Protein AF-A0A7S3BE40-F1 (afdb_monomer_lite)

Radius of gyration: 21.16 Å; chains: 1; bounding box: 60×60×46 Å

Foldseek 3Di:
DDDDDDDDVVVVVVCPVVVPPPDDDDPPDPDPALPDELPDPWDWAQDPVVRDIDTDDDDVVVNVVLCVCFVDPCVVVCPDPVNQVVVVVVVVVVVVQQPAQVQLVCQVVVCVSCVVPDDQQQFPDHSVPQRGNVSVLQTDGDPPSDDFDDDVPFFAFFFQARKDKFQAPVVCCVRQQPEDDDDPCLLQVHPVVCVVCRPGHMDMDGHDDSNTNPGTHGRDDADFPDKDWDARGDDDPPSNNSNGHDPCNRHDTWMWIWGADPPPGIDIDID

Secondary structure (DSSP, 8-state):
----PPPPHHHHTTGGGGTTS-SS--TT---SSS---TT-S-EEEEETTTTEEEEEP--HHHHHHHHHHHSSGGGGGGGSHHHHHHHHHHHHHHHHHHHSGGGGGGHHHHHHHTTTT--GGGBSS-GGG-SSHHHHHTPPBPTTSSPPP--TT----SSSSEEEEESSHHHHHHHH--STT--HHHHHT-HHHHHHHTTT--EEEEE--TTS------SS-SEEEEEEEE--B----SHHHHTSSS-HHHHB-EEEEEEEETTTEEEEEE-

pLDDT: mean 77.78, std 21.44, range [23.81, 98.25]

Sequence (271 aa):
SLEGGYLTEAQAARSWMFRLTDWDVDPGQWELGLNTGSKTKHIMVWDRREGRLREEVIQKSVLLSLRALYGSKLGSLVKGSAVNAMLVAMSREYGKKKSSPASAKEIPRFIKVFASALDVAEWERPPEAYTSFNDWFTRKLKPGARPIAEADGAVVSAADCRLIAFPSVSEATRLWVKGRDFSLAGMLDSEELAKEMGKGASVIIFRLAPQDYHRFHFPVSGKLVEAREVGKQLFTVNPIAINSSVNVLCENKRAVCVIETPDKGKVAVVC

InterPro domains:
  IPR003817 Phosphatidylserine decarboxylase-related [PF02666] (133-270)
  IPR003817 Phosphatidylserine decarboxylase-related [PTHR10067] (4-271)

Structure (mmCIF, N/CA/C/O backbone):
data_AF-A0A7S3BE40-F1
#
_entry.id   AF-A0A7S3BE40-F1
#
loop_
_atom_site.group_PDB
_atom_site.id
_atom_site.type_symbol
_atom_site.label_atom_id
_atom_site.label_alt_id
_atom_site.label_comp_id
_atom_site.label_asym_id
_atom_site.label_entity_id
_atom_site.label_seq_id
_atom_site.pdbx_PDB_ins_code
_atom_site.Cartn_x
_atom_site.Cartn_y
_atom_site.Cartn_z
_atom_site.occupancy
_atom_site.B_iso_or_equiv
_atom_site.auth_seq_id
_atom_site.auth_comp_id
_atom_site.auth_asym_id
_atom_site.auth_atom_id
_atom_site.pdbx_PDB_model_num
ATOM 1 N N . SER A 1 1 ? 7.875 -42.357 2.194 1.00 32.22 1 SER A N 1
ATOM 2 C CA . SER A 1 1 ? 9.323 -42.093 2.137 1.00 32.22 1 SER A CA 1
ATOM 3 C C . SER A 1 1 ? 9.535 -40.853 1.289 1.00 32.22 1 SER A C 1
ATOM 5 O O . SER A 1 1 ? 9.164 -40.845 0.125 1.00 32.22 1 SER A O 1
ATOM 7 N N . LEU A 1 2 ? 10.015 -39.771 1.899 1.00 23.81 2 LEU A N 1
ATOM 8 C CA . LEU A 1 2 ? 10.373 -38.529 1.213 1.00 23.81 2 LEU A CA 1
ATOM 9 C C . LEU A 1 2 ? 11.875 -38.349 1.414 1.00 23.81 2 LEU A C 1
ATOM 11 O O . LEU A 1 2 ? 12.313 -37.934 2.482 1.00 23.81 2 LEU A O 1
ATOM 15 N N . GLU A 1 3 ? 12.652 -38.734 0.408 1.00 26.31 3 GLU A N 1
ATOM 16 C CA . GLU A 1 3 ? 14.074 -38.419 0.323 1.00 26.31 3 GLU A CA 1
ATOM 17 C C . GLU A 1 3 ? 14.214 -37.050 -0.352 1.00 26.31 3 GLU A C 1
ATOM 19 O O . GLU A 1 3 ? 13.940 -36.891 -1.540 1.00 26.31 3 GLU A O 1
ATOM 24 N N . GLY A 1 4 ? 14.594 -36.040 0.430 1.00 28.69 4 GLY A N 1
ATOM 25 C CA . GLY A 1 4 ? 15.049 -34.741 -0.055 1.00 28.69 4 GLY A CA 1
ATOM 26 C C . GLY A 1 4 ? 16.554 -34.642 0.168 1.00 28.69 4 GLY A C 1
ATOM 27 O O . GLY A 1 4 ? 17.019 -34.818 1.290 1.00 28.69 4 GLY A O 1
ATOM 28 N N . GLY A 1 5 ? 17.313 -34.416 -0.904 1.00 27.86 5 GLY A N 1
ATOM 29 C CA . GLY A 1 5 ? 18.774 -34.434 -0.897 1.00 27.86 5 GLY A CA 1
ATOM 30 C C . GLY A 1 5 ? 19.403 -33.399 0.040 1.00 27.86 5 GLY A C 1
ATOM 31 O O . GLY A 1 5 ? 19.184 -32.197 -0.103 1.00 27.86 5 GLY A O 1
ATOM 32 N N . TYR A 1 6 ? 20.242 -33.881 0.957 1.00 32.19 6 TYR A N 1
ATOM 33 C CA . TYR A 1 6 ? 21.166 -33.071 1.746 1.00 32.19 6 TYR A CA 1
ATOM 34 C C . TYR A 1 6 ? 22.517 -32.955 1.021 1.00 32.19 6 TYR A C 1
ATOM 36 O O . TYR A 1 6 ? 22.986 -33.903 0.390 1.00 32.19 6 TYR A O 1
ATOM 44 N N . LEU A 1 7 ? 23.150 -31.783 1.116 1.00 35.19 7 LEU A N 1
ATOM 45 C CA . LEU A 1 7 ? 24.547 -31.572 0.719 1.00 35.19 7 LEU A CA 1
ATOM 46 C C . LEU A 1 7 ? 25.475 -32.433 1.597 1.00 35.19 7 LEU A C 1
ATOM 48 O O . LEU A 1 7 ? 25.209 -32.625 2.782 1.00 35.19 7 LEU A O 1
ATOM 52 N N . THR A 1 8 ? 26.573 -32.935 1.029 1.00 41.09 8 THR A N 1
ATOM 53 C CA . THR A 1 8 ? 27.533 -33.803 1.745 1.00 41.09 8 THR A CA 1
ATOM 54 C C . THR A 1 8 ? 28.503 -32.995 2.619 1.00 41.09 8 THR A C 1
ATOM 56 O O . THR A 1 8 ? 28.836 -31.854 2.291 1.00 41.09 8 THR A O 1
ATOM 59 N N . GLU A 1 9 ? 29.017 -33.584 3.710 1.00 37.22 9 GLU A N 1
ATOM 60 C CA . GLU A 1 9 ? 29.966 -32.943 4.651 1.00 37.22 9 GLU A CA 1
ATOM 61 C C . GLU A 1 9 ? 31.204 -32.337 3.964 1.00 37.22 9 GLU A C 1
ATOM 63 O O . GLU A 1 9 ? 31.715 -31.296 4.381 1.00 37.22 9 GLU A O 1
ATOM 68 N N . ALA A 1 10 ? 31.649 -32.919 2.848 1.00 36.06 10 ALA A N 1
ATOM 69 C CA . ALA A 1 10 ? 32.766 -32.396 2.064 1.00 36.06 10 ALA A CA 1
ATOM 70 C C . ALA A 1 10 ? 32.458 -31.035 1.398 1.00 36.06 10 ALA A C 1
ATOM 72 O O . ALA A 1 10 ? 33.363 -30.217 1.218 1.00 36.06 10 ALA A O 1
ATOM 73 N N . GLN A 1 11 ? 31.188 -30.750 1.074 1.00 40.00 11 GLN A N 1
ATOM 74 C CA . GLN A 1 11 ? 30.746 -29.444 0.561 1.00 40.00 11 GLN A CA 1
ATOM 75 C C . GLN A 1 11 ? 30.609 -28.401 1.685 1.00 40.00 11 GLN A C 1
ATOM 77 O O . GLN A 1 11 ? 30.800 -27.210 1.433 1.00 40.00 11 GLN A O 1
ATOM 82 N N . ALA A 1 12 ? 30.379 -28.839 2.929 1.00 40.44 12 ALA A N 1
ATOM 83 C CA . ALA A 1 12 ? 30.382 -27.988 4.122 1.00 40.44 12 ALA A CA 1
ATOM 84 C C . ALA A 1 12 ? 31.805 -27.639 4.612 1.00 40.44 12 ALA A C 1
ATOM 86 O O . ALA A 1 12 ? 32.025 -26.577 5.190 1.00 40.44 12 ALA A O 1
ATOM 87 N N . ALA A 1 13 ? 32.814 -28.471 4.332 1.00 35.12 13 ALA A N 1
ATOM 88 C CA . ALA A 1 13 ? 34.178 -28.278 4.838 1.00 35.12 13 ALA A CA 1
ATOM 89 C C . ALA A 1 13 ? 34.963 -27.105 4.200 1.00 35.12 13 ALA A C 1
ATOM 91 O O . ALA A 1 13 ? 35.976 -26.672 4.747 1.00 35.12 13 ALA A O 1
ATOM 92 N N . ARG A 1 14 ? 34.484 -26.500 3.100 1.00 32.72 14 ARG A N 1
ATOM 93 C CA . ARG A 1 14 ? 35.043 -25.226 2.582 1.00 32.72 14 ARG A CA 1
ATOM 94 C C . ARG A 1 14 ? 34.538 -23.984 3.342 1.00 32.72 14 ARG A C 1
ATOM 96 O O . ARG A 1 14 ? 34.915 -22.862 3.013 1.00 32.72 14 ARG A O 1
ATOM 103 N N . SER A 1 15 ? 33.749 -24.181 4.402 1.00 36.66 15 SER A N 1
ATOM 104 C CA . SER A 1 15 ? 33.122 -23.157 5.250 1.00 36.66 15 SER A CA 1
ATOM 105 C C . SER A 1 15 ? 34.012 -22.615 6.385 1.00 36.66 15 SER A C 1
ATOM 107 O O . SER A 1 15 ? 33.499 -22.139 7.398 1.00 36.66 15 SER A O 1
ATOM 109 N N . TRP A 1 16 ? 35.344 -22.653 6.272 1.00 33.59 16 TRP A N 1
ATOM 110 C CA . TRP A 1 16 ? 36.207 -22.066 7.314 1.00 33.59 16 TRP A CA 1
ATOM 111 C C . TRP A 1 16 ? 36.235 -20.525 7.267 1.00 33.59 16 TRP A C 1
ATOM 113 O O . TRP A 1 16 ? 36.450 -19.889 8.292 1.00 33.59 16 TRP A O 1
ATOM 123 N N . MET A 1 17 ? 35.895 -19.919 6.120 1.00 28.25 17 MET A N 1
ATOM 124 C CA . MET A 1 17 ? 35.780 -18.459 5.954 1.00 28.25 17 MET A CA 1
ATOM 125 C C . MET A 1 17 ? 34.436 -17.877 6.451 1.00 28.25 17 MET A C 1
ATOM 127 O O . MET A 1 17 ? 34.270 -16.662 6.488 1.00 28.25 17 MET A O 1
ATOM 131 N N . PHE A 1 18 ? 33.486 -18.723 6.877 1.00 32.00 18 PHE A N 1
ATOM 132 C CA . PHE A 1 18 ? 32.174 -18.310 7.410 1.00 32.00 18 PHE A CA 1
ATOM 133 C C . PHE A 1 18 ? 32.023 -18.497 8.933 1.00 32.00 18 PHE A C 1
ATOM 135 O O . PHE A 1 18 ? 30.986 -18.156 9.492 1.00 32.00 18 PHE A O 1
ATOM 142 N N . ARG A 1 19 ? 33.062 -18.958 9.645 1.00 28.95 19 ARG A N 1
ATOM 143 C CA . ARG A 1 19 ? 32.997 -19.290 11.086 1.00 28.95 19 ARG A CA 1
ATOM 144 C C . ARG A 1 19 ? 33.001 -18.101 12.065 1.00 28.95 19 ARG A C 1
ATOM 146 O O . ARG A 1 19 ? 33.195 -18.307 13.256 1.00 28.95 19 ARG A O 1
ATOM 153 N N . LEU A 1 20 ? 32.766 -16.870 11.609 1.00 27.33 20 LEU A N 1
ATOM 154 C CA . LEU A 1 20 ? 32.716 -15.685 12.484 1.00 27.33 20 LEU A CA 1
ATOM 155 C C . LEU A 1 20 ? 31.312 -15.079 12.657 1.00 27.33 20 LEU A C 1
ATOM 157 O O . LEU A 1 20 ? 31.182 -14.081 13.360 1.00 27.33 20 LEU A O 1
ATOM 161 N N . THR A 1 21 ? 30.260 -15.647 12.051 1.00 32.66 21 THR A N 1
ATOM 162 C CA . THR A 1 21 ? 28.911 -15.038 12.075 1.00 32.66 21 THR A CA 1
ATOM 163 C C . THR A 1 21 ? 27.815 -15.845 12.769 1.00 32.66 21 THR A C 1
ATOM 165 O O . THR A 1 21 ? 26.701 -15.338 12.868 1.00 32.66 21 THR A O 1
ATOM 168 N N . ASP A 1 22 ? 28.114 -17.040 13.278 1.00 27.31 22 ASP A N 1
ATOM 169 C CA . ASP A 1 22 ? 27.113 -17.953 13.851 1.00 27.31 22 ASP A CA 1
ATOM 170 C C . ASP A 1 22 ? 27.185 -18.012 15.383 1.00 27.31 22 ASP A C 1
ATOM 172 O O . ASP A 1 22 ? 27.344 -19.076 15.974 1.00 27.31 22 ASP A O 1
ATOM 176 N N . TRP A 1 23 ? 27.054 -16.857 16.036 1.00 24.50 23 TRP A N 1
ATOM 177 C CA . TRP A 1 23 ? 26.618 -16.829 17.432 1.00 24.50 23 TRP A CA 1
ATOM 178 C C . TRP A 1 23 ? 25.146 -16.404 17.472 1.00 24.50 23 TRP A C 1
ATOM 180 O O . TRP A 1 23 ? 24.800 -15.301 17.043 1.00 24.50 23 TRP A O 1
ATOM 190 N N . ASP A 1 24 ? 24.328 -17.328 17.978 1.00 29.47 24 ASP A N 1
ATOM 191 C CA . ASP A 1 24 ? 22.891 -17.267 18.283 1.00 29.47 24 ASP A CA 1
ATOM 192 C C . ASP A 1 24 ? 21.886 -17.512 17.149 1.00 29.47 24 ASP A C 1
ATOM 194 O O . ASP A 1 24 ? 21.112 -16.628 16.776 1.00 29.47 24 ASP A O 1
ATOM 198 N N . VAL A 1 25 ? 21.792 -18.768 16.693 1.00 33.75 25 VAL A N 1
ATOM 199 C CA . VAL A 1 25 ? 20.521 -19.300 16.171 1.00 33.75 25 VAL A CA 1
ATOM 200 C C . VAL A 1 25 ? 20.275 -20.704 16.735 1.00 33.75 25 VAL A C 1
ATOM 202 O O . VAL A 1 25 ? 20.973 -21.653 16.387 1.00 33.75 25 VAL A O 1
ATOM 205 N N . ASP A 1 26 ? 19.278 -20.819 17.610 1.00 29.77 26 ASP A N 1
ATOM 206 C CA . ASP A 1 26 ? 18.681 -22.085 18.049 1.00 29.77 26 ASP A CA 1
ATOM 207 C C . ASP A 1 26 ? 17.860 -22.695 16.879 1.00 29.77 26 ASP A C 1
ATOM 209 O O . ASP A 1 26 ? 17.055 -21.968 16.284 1.00 29.77 26 ASP A O 1
ATOM 213 N N . PRO A 1 27 ? 18.024 -23.977 16.483 1.00 33.78 27 PRO A N 1
ATOM 214 C CA . PRO A 1 27 ? 17.440 -24.529 15.249 1.00 33.78 27 PRO A CA 1
ATOM 215 C C . PRO A 1 27 ? 15.927 -24.834 15.285 1.00 33.78 27 PRO A C 1
ATOM 217 O O . PRO A 1 27 ? 15.436 -25.541 14.403 1.00 33.78 27 PRO A O 1
ATOM 220 N N . GLY A 1 28 ? 15.180 -24.370 16.293 1.00 29.28 28 GLY A N 1
ATOM 221 C CA . GLY A 1 28 ? 13.865 -24.934 16.629 1.00 29.28 28 GLY A CA 1
ATOM 222 C C . GLY A 1 28 ? 12.619 -24.059 16.460 1.00 29.28 28 GLY A C 1
ATOM 223 O O . GLY A 1 28 ? 11.521 -24.602 16.547 1.00 29.28 28 GLY A O 1
ATOM 224 N N . GLN A 1 29 ? 12.716 -22.745 16.227 1.00 28.83 29 GLN A N 1
ATOM 225 C CA . GLN A 1 29 ? 11.528 -21.870 16.239 1.00 28.83 29 GLN A CA 1
ATOM 226 C C . GLN A 1 29 ? 11.430 -20.973 15.003 1.00 28.83 29 GLN A C 1
ATOM 228 O O . GLN A 1 29 ? 11.904 -19.840 14.971 1.00 28.83 29 GLN A O 1
ATOM 233 N N . TRP A 1 30 ? 10.762 -21.479 13.966 1.00 36.44 30 TRP A N 1
ATOM 234 C CA . TRP A 1 30 ? 10.275 -20.650 12.864 1.00 36.44 30 TRP A CA 1
ATOM 235 C C . TRP A 1 30 ? 8.996 -19.938 13.313 1.00 36.44 30 TRP A C 1
ATOM 237 O O . TRP A 1 30 ? 7.892 -20.438 13.108 1.00 36.44 30 TRP A O 1
ATOM 247 N N . GLU A 1 31 ? 9.130 -18.785 13.967 1.00 31.02 31 GLU A N 1
ATOM 248 C CA . GLU A 1 31 ? 7.967 -17.971 14.321 1.00 31.02 31 GLU A CA 1
ATOM 249 C C . GLU A 1 31 ? 7.352 -17.316 13.071 1.00 31.02 31 GLU A C 1
ATOM 251 O O . GLU A 1 31 ? 8.032 -16.675 12.266 1.00 31.02 31 GLU A O 1
ATOM 256 N N . LEU A 1 32 ? 6.035 -17.467 12.911 1.00 33.84 32 LEU A N 1
ATOM 257 C CA . LEU A 1 32 ? 5.245 -16.754 11.911 1.00 33.84 32 LEU A CA 1
ATOM 258 C C . LEU A 1 32 ? 5.094 -15.286 12.345 1.00 33.84 32 LEU A C 1
ATOM 260 O O . LEU A 1 32 ? 4.488 -15.002 13.375 1.00 33.84 32 LEU A O 1
ATOM 264 N N . GLY A 1 33 ? 5.597 -14.348 11.540 1.00 39.22 33 GLY A N 1
ATOM 265 C CA . GLY A 1 33 ? 5.416 -12.907 11.756 1.00 39.22 33 GLY A CA 1
ATOM 266 C C . GLY A 1 33 ? 6.720 -12.117 11.876 1.00 39.22 33 GLY A C 1
ATOM 267 O O . GLY A 1 33 ? 7.814 -12.668 11.844 1.00 39.22 33 GLY A O 1
ATOM 268 N N . LEU A 1 34 ? 6.597 -10.790 11.997 1.00 39.94 34 LEU A N 1
ATOM 269 C CA . LEU A 1 34 ? 7.695 -9.811 12.044 1.00 39.94 34 LEU A CA 1
ATOM 270 C C . LEU A 1 34 ? 8.592 -9.887 13.302 1.00 39.94 34 LEU A C 1
ATOM 272 O O . LEU A 1 34 ? 9.282 -8.915 13.620 1.00 39.94 34 LEU A O 1
ATOM 276 N N . ASN A 1 35 ? 8.677 -11.031 13.990 1.00 39.75 35 ASN A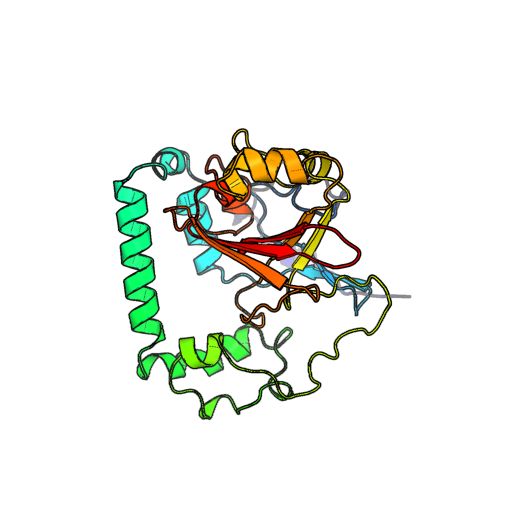 N 1
ATOM 277 C CA . ASN A 1 35 ? 9.652 -11.276 15.066 1.00 39.75 35 ASN A CA 1
ATOM 278 C C . ASN A 1 35 ? 11.084 -11.479 14.538 1.00 39.75 35 ASN A C 1
ATOM 280 O O . ASN A 1 35 ? 11.906 -12.218 15.065 1.00 39.75 35 ASN A O 1
ATOM 284 N N . THR A 1 36 ? 11.409 -10.733 13.496 1.00 39.19 36 THR A N 1
ATOM 285 C CA . THR A 1 36 ? 12.649 -10.761 12.753 1.00 39.19 36 THR A CA 1
ATOM 286 C C . THR A 1 36 ? 13.113 -9.316 12.663 1.00 39.19 36 THR A C 1
ATOM 288 O O . THR A 1 36 ? 12.739 -8.579 11.748 1.00 39.19 36 THR A O 1
ATOM 291 N N . GLY A 1 37 ? 13.837 -8.868 13.692 1.00 37.72 37 GLY A N 1
ATOM 292 C CA . GLY A 1 37 ? 14.390 -7.515 13.761 1.00 37.72 37 GLY A CA 1
ATOM 293 C C . GLY A 1 37 ? 15.331 -7.195 12.590 1.00 37.72 37 GLY A C 1
ATOM 294 O O . GLY A 1 37 ? 15.498 -7.970 11.651 1.00 37.72 37 GLY A O 1
ATOM 295 N N . SER A 1 38 ? 16.030 -6.062 12.670 1.00 39.66 38 SER A N 1
ATOM 296 C CA . SER A 1 38 ? 16.990 -5.563 11.662 1.00 39.66 38 SER A CA 1
ATOM 297 C C . SER A 1 38 ? 18.113 -6.540 11.239 1.00 39.66 38 SER A C 1
ATOM 299 O O . SER A 1 38 ? 18.871 -6.245 10.312 1.00 39.66 38 SER A O 1
ATOM 301 N N . LYS A 1 39 ? 18.220 -7.708 11.888 1.00 43.03 39 LYS A N 1
ATOM 302 C CA . LYS A 1 39 ? 19.206 -8.768 11.639 1.00 43.03 39 LYS A CA 1
ATOM 303 C C . LYS A 1 39 ? 18.770 -9.820 10.609 1.00 43.03 39 LYS A C 1
ATOM 305 O O . LYS A 1 39 ? 19.632 -10.502 10.053 1.00 43.03 39 LYS A O 1
ATOM 310 N N . THR A 1 40 ? 17.480 -9.973 10.320 1.00 50.94 40 THR A N 1
ATOM 311 C CA . THR A 1 40 ? 17.016 -11.116 9.516 1.00 50.94 40 THR A CA 1
ATOM 312 C C . THR A 1 40 ? 17.341 -10.930 8.029 1.00 50.94 40 THR A C 1
ATOM 314 O O . THR A 1 40 ? 17.252 -9.834 7.472 1.00 50.94 40 THR A O 1
ATOM 317 N N . LYS A 1 41 ? 17.839 -11.997 7.388 1.00 55.66 41 LYS A N 1
ATOM 318 C CA . LYS A 1 41 ? 18.258 -12.008 5.970 1.00 55.66 41 LYS A CA 1
ATOM 319 C C . LYS A 1 41 ? 17.091 -12.240 5.000 1.00 55.66 41 LYS A C 1
ATOM 321 O O . LYS A 1 41 ? 17.225 -11.892 3.832 1.00 55.66 41 LYS A O 1
ATOM 326 N N . HIS A 1 42 ? 15.978 -12.768 5.502 1.00 66.00 42 HIS A N 1
ATOM 327 C CA . HIS A 1 42 ? 14.866 -13.316 4.731 1.00 66.00 42 HIS A CA 1
ATOM 328 C C . HIS A 1 42 ? 13.534 -12.799 5.295 1.00 66.00 42 HIS A C 1
ATOM 330 O O . HIS A 1 42 ? 13.393 -12.681 6.513 1.00 66.00 42 HIS A O 1
ATOM 336 N N . ILE A 1 43 ? 12.566 -12.487 4.430 1.00 76.19 43 ILE A N 1
ATOM 337 C CA . ILE A 1 43 ? 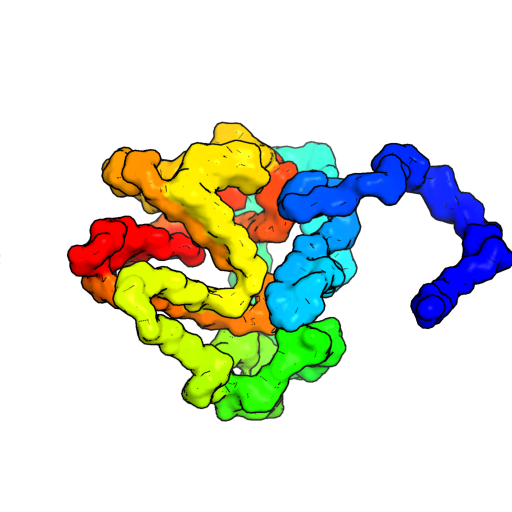11.177 -12.222 4.834 1.00 76.19 43 ILE A CA 1
ATOM 338 C C . ILE A 1 43 ? 10.375 -13.477 4.503 1.00 76.19 43 ILE A C 1
ATOM 340 O O . ILE A 1 43 ? 10.274 -13.845 3.335 1.00 76.19 43 ILE A O 1
ATOM 344 N N . MET A 1 44 ? 9.803 -14.124 5.516 1.00 79.88 44 MET A N 1
ATOM 345 C CA . MET A 1 44 ? 8.965 -15.308 5.326 1.00 79.88 44 MET A CA 1
ATOM 346 C C . MET A 1 44 ? 7.498 -14.902 5.184 1.00 79.88 44 MET A C 1
ATOM 348 O O . MET A 1 44 ? 6.987 -14.085 5.949 1.00 79.88 44 MET A O 1
ATOM 352 N N . VAL A 1 45 ? 6.821 -15.476 4.194 1.00 82.19 45 VAL A N 1
ATOM 353 C CA . VAL A 1 45 ? 5.416 -15.220 3.870 1.00 82.19 45 VAL A CA 1
ATOM 354 C C . VAL A 1 45 ? 4.688 -16.554 3.789 1.00 82.19 45 VAL A C 1
ATOM 356 O O . VAL A 1 45 ? 5.150 -17.481 3.128 1.00 82.19 45 VAL A O 1
ATOM 359 N N . TRP A 1 46 ? 3.536 -16.656 4.445 1.00 84.56 46 TRP A N 1
ATOM 360 C CA . TRP A 1 46 ? 2.654 -17.807 4.292 1.00 84.56 46 TRP A CA 1
ATOM 361 C C . TRP A 1 46 ? 1.870 -17.706 2.980 1.00 84.56 46 TRP A C 1
ATOM 363 O O . TRP A 1 46 ? 1.048 -16.802 2.806 1.00 84.56 46 TRP A O 1
ATOM 373 N N . ASP A 1 47 ? 2.120 -18.630 2.053 1.00 85.06 47 ASP A N 1
ATOM 374 C CA . ASP A 1 47 ? 1.344 -18.748 0.824 1.00 85.06 47 ASP A CA 1
ATOM 375 C C . ASP A 1 47 ? 0.052 -19.517 1.117 1.00 85.06 47 ASP A C 1
ATOM 377 O O . ASP A 1 47 ? 0.065 -20.727 1.346 1.00 85.06 47 ASP A O 1
ATOM 381 N N . ARG A 1 48 ? -1.081 -18.805 1.119 1.00 85.00 48 ARG A N 1
ATOM 382 C CA . ARG A 1 48 ? -2.398 -19.399 1.396 1.00 85.00 48 ARG A CA 1
ATOM 383 C C . ARG A 1 48 ? -2.878 -20.357 0.305 1.00 85.00 48 ARG A C 1
ATOM 385 O O . ARG A 1 48 ? -3.692 -21.217 0.612 1.00 85.00 48 ARG A O 1
ATOM 392 N N . ARG A 1 49 ? -2.429 -20.193 -0.946 1.00 83.19 49 ARG A N 1
ATOM 393 C CA . ARG A 1 49 ? -2.845 -21.060 -2.061 1.00 83.19 49 ARG A CA 1
ATOM 394 C C . ARG A 1 49 ? -2.121 -22.398 -1.995 1.00 83.19 49 ARG A C 1
ATOM 396 O O . ARG A 1 49 ? -2.722 -23.430 -2.260 1.00 83.19 49 ARG A O 1
ATOM 403 N N . GLU A 1 50 ? -0.846 -22.369 -1.620 1.00 83.75 50 GLU A N 1
ATOM 404 C CA . GLU A 1 50 ? -0.010 -23.572 -1.536 1.00 83.75 50 GLU A CA 1
ATOM 405 C C . GLU A 1 50 ? 0.054 -24.189 -0.137 1.00 83.75 50 GLU A C 1
ATOM 407 O O . GLU A 1 50 ? 0.556 -25.300 0.013 1.00 83.75 50 GLU A O 1
ATOM 412 N N . GLY A 1 51 ? -0.413 -23.475 0.890 1.00 85.44 51 GLY A N 1
ATOM 413 C CA . GLY A 1 51 ? -0.398 -23.943 2.275 1.00 85.44 51 GLY A CA 1
ATOM 414 C C . GLY A 1 51 ? 1.012 -24.119 2.844 1.00 85.44 51 GLY A C 1
ATOM 415 O O . GLY A 1 51 ? 1.246 -25.047 3.616 1.00 85.44 51 GLY A O 1
ATOM 416 N N . ARG A 1 52 ? 1.972 -23.270 2.448 1.00 85.69 52 ARG A N 1
ATOM 417 C CA . ARG A 1 52 ? 3.370 -23.368 2.903 1.00 85.69 52 ARG A CA 1
ATOM 418 C C . ARG A 1 52 ? 4.057 -22.016 3.040 1.00 85.69 52 ARG A C 1
ATOM 420 O O . ARG A 1 52 ? 3.669 -21.029 2.418 1.00 85.69 52 ARG A O 1
ATOM 427 N N . LEU A 1 53 ? 5.143 -21.990 3.810 1.00 83.19 53 LEU A N 1
ATOM 428 C CA . LEU A 1 53 ? 6.024 -20.829 3.898 1.00 83.19 53 LEU A CA 1
ATOM 429 C C . LEU A 1 53 ? 6.843 -20.662 2.609 1.00 83.19 53 LEU A C 1
ATOM 431 O O . LEU A 1 53 ? 7.413 -21.617 2.074 1.00 83.19 53 LEU A O 1
ATOM 435 N N . ARG A 1 54 ? 6.926 -19.420 2.137 1.00 80.31 54 ARG A N 1
ATOM 436 C CA . ARG A 1 54 ? 7.787 -18.982 1.039 1.00 80.31 54 ARG A CA 1
ATOM 437 C C . ARG A 1 54 ? 8.632 -17.802 1.490 1.00 80.31 54 ARG A C 1
ATOM 439 O O . ARG A 1 54 ? 8.159 -16.914 2.196 1.00 80.31 54 ARG A O 1
ATOM 446 N N . GLU A 1 55 ? 9.876 -17.776 1.045 1.00 82.31 55 GLU A N 1
ATOM 447 C CA . GLU A 1 55 ? 10.709 -16.591 1.179 1.00 82.31 55 GLU A CA 1
ATOM 448 C C . GLU A 1 55 ? 10.296 -15.546 0.133 1.00 82.31 55 GLU A C 1
ATOM 450 O O . GLU A 1 55 ? 10.141 -15.848 -1.053 1.00 82.31 55 GLU A O 1
ATOM 455 N N . GLU A 1 56 ? 10.121 -14.301 0.564 1.00 80.31 56 GLU A N 1
ATOM 456 C CA . GLU A 1 56 ? 9.946 -13.174 -0.340 1.00 80.31 56 GLU A CA 1
ATOM 457 C C . GLU A 1 56 ? 11.283 -12.774 -0.964 1.00 80.31 56 GLU A C 1
ATOM 459 O O . GLU A 1 56 ? 12.251 -12.454 -0.274 1.00 80.31 56 GLU A O 1
ATOM 464 N N . VAL A 1 57 ? 11.312 -12.733 -2.295 1.00 79.31 57 VAL A N 1
ATOM 465 C CA . VAL A 1 57 ? 12.492 -12.315 -3.049 1.00 79.31 57 VAL A CA 1
ATOM 466 C C . VAL A 1 57 ? 12.751 -10.828 -2.817 1.00 79.31 57 VAL A C 1
ATOM 468 O O . VAL A 1 57 ? 11.960 -9.972 -3.208 1.00 79.31 57 VAL A O 1
ATOM 471 N N . ILE A 1 58 ? 13.910 -10.514 -2.242 1.00 73.31 58 ILE A N 1
ATOM 472 C CA . ILE A 1 58 ? 14.412 -9.145 -2.107 1.00 73.31 58 ILE A CA 1
ATOM 473 C C . ILE A 1 58 ? 15.701 -9.033 -2.912 1.00 73.31 58 ILE A C 1
ATOM 475 O O . ILE A 1 58 ? 16.613 -9.853 -2.789 1.00 73.31 58 ILE A O 1
ATOM 479 N N . GLN A 1 59 ? 15.820 -7.988 -3.729 1.00 69.44 59 GLN A N 1
ATOM 480 C CA . GLN A 1 59 ? 17.078 -7.718 -4.419 1.00 69.44 59 GLN A CA 1
ATOM 481 C C . GLN A 1 59 ? 18.184 -7.425 -3.394 1.00 69.44 59 GLN A C 1
ATOM 483 O O . GLN A 1 59 ? 18.047 -6.538 -2.553 1.00 69.44 59 GLN A O 1
ATOM 488 N N . LYS A 1 60 ? 19.312 -8.142 -3.484 1.00 68.56 60 LYS A N 1
ATOM 489 C CA . LYS A 1 60 ? 20.431 -8.019 -2.528 1.00 68.56 60 LYS A CA 1
ATOM 490 C C . LYS A 1 60 ? 20.952 -6.586 -2.390 1.00 68.56 60 LYS A C 1
ATOM 492 O O . LYS A 1 60 ? 21.297 -6.170 -1.290 1.00 68.56 60 LYS A O 1
ATOM 497 N N . SER A 1 61 ? 20.985 -5.830 -3.488 1.00 63.34 61 SER A N 1
ATOM 498 C CA . SER A 1 61 ? 21.369 -4.413 -3.490 1.00 63.34 61 SER A CA 1
ATOM 499 C C . SER A 1 61 ? 20.454 -3.577 -2.596 1.00 63.34 61 SER A C 1
ATOM 501 O O . SER A 1 61 ? 20.944 -2.831 -1.756 1.00 63.34 61 SER A O 1
ATOM 503 N N . VAL A 1 62 ? 19.138 -3.764 -2.718 1.00 71.00 62 VAL A N 1
ATOM 504 C CA . VAL A 1 62 ? 18.137 -3.096 -1.877 1.00 71.00 62 VAL A CA 1
ATOM 505 C C . VAL A 1 62 ? 18.343 -3.478 -0.414 1.00 71.00 62 VAL A C 1
ATOM 507 O O . VAL A 1 62 ? 18.413 -2.599 0.439 1.00 71.00 62 VAL A O 1
ATOM 510 N N . LEU A 1 63 ? 18.526 -4.768 -0.119 1.00 71.38 63 LEU A N 1
ATOM 511 C CA . LEU A 1 63 ? 18.761 -5.241 1.248 1.00 71.38 63 LEU A CA 1
ATOM 512 C C . LEU A 1 63 ? 20.007 -4.600 1.888 1.00 71.38 63 LEU A C 1
ATOM 514 O O . LEU A 1 63 ? 19.959 -4.168 3.040 1.00 71.38 63 LEU A O 1
ATOM 518 N N . LEU A 1 64 ? 21.117 -4.520 1.149 1.00 67.12 64 LEU A N 1
ATOM 519 C CA . LEU A 1 64 ? 22.356 -3.903 1.630 1.00 67.12 64 LEU A CA 1
ATOM 520 C C . LEU A 1 64 ? 22.184 -2.399 1.882 1.00 67.12 64 LEU A C 1
ATOM 522 O O . LEU A 1 64 ? 22.589 -1.915 2.938 1.00 67.12 64 LEU A O 1
ATOM 526 N N . SER A 1 65 ? 21.534 -1.676 0.964 1.00 68.50 65 SER A N 1
ATOM 527 C CA . SER A 1 65 ? 21.237 -0.248 1.141 1.00 68.50 65 SER A CA 1
ATOM 528 C C . SER A 1 65 ? 20.359 0.008 2.368 1.00 68.50 65 SER A C 1
ATOM 530 O O . SER A 1 65 ? 20.640 0.916 3.148 1.00 68.50 65 SER A O 1
ATOM 532 N N . LEU A 1 66 ? 19.336 -0.824 2.585 1.00 71.12 66 LEU A N 1
ATOM 533 C CA . LEU A 1 66 ? 18.461 -0.727 3.754 1.00 71.12 66 LEU A CA 1
ATOM 534 C C . LEU A 1 66 ? 19.225 -0.931 5.064 1.00 71.12 66 LEU A C 1
ATOM 536 O O . LEU A 1 66 ? 19.021 -0.185 6.017 1.00 71.12 66 LEU A O 1
ATOM 540 N N . ARG A 1 67 ? 20.143 -1.900 5.112 1.00 69.38 67 ARG A N 1
ATOM 541 C CA . ARG A 1 67 ? 20.979 -2.136 6.298 1.00 69.38 67 ARG A CA 1
ATOM 542 C C . ARG A 1 67 ? 21.943 -0.990 6.575 1.00 69.38 67 ARG A C 1
ATOM 544 O O . ARG A 1 67 ? 22.132 -0.643 7.736 1.00 69.38 67 ARG A O 1
ATOM 551 N N . ALA A 1 68 ? 22.525 -0.392 5.539 1.00 66.88 68 ALA A N 1
ATOM 552 C CA . ALA A 1 68 ? 23.401 0.764 5.708 1.00 66.88 68 ALA A CA 1
ATOM 553 C C . ALA A 1 68 ? 22.644 1.957 6.320 1.00 66.88 68 ALA A C 1
ATOM 555 O O . ALA A 1 68 ? 23.124 2.560 7.282 1.00 66.88 68 ALA A O 1
ATOM 556 N N . LEU A 1 69 ? 21.443 2.238 5.800 1.00 68.62 69 LEU A N 1
ATOM 557 C CA . LEU A 1 69 ? 20.610 3.363 6.229 1.00 68.62 69 LEU A CA 1
ATOM 558 C C . LEU A 1 69 ? 19.981 3.149 7.613 1.00 68.62 69 LEU A C 1
ATOM 560 O O . LEU A 1 69 ? 20.065 4.031 8.458 1.00 68.62 69 LEU A O 1
ATOM 564 N N . TYR A 1 70 ? 19.379 1.983 7.862 1.00 68.50 70 TYR A N 1
ATOM 565 C CA . TYR A 1 70 ? 18.538 1.749 9.047 1.00 68.50 70 TYR A CA 1
ATOM 566 C C . TYR A 1 70 ? 19.158 0.806 10.090 1.00 68.50 70 TYR A C 1
ATOM 568 O O . TYR A 1 70 ? 18.652 0.710 11.205 1.00 68.50 70 TYR A O 1
ATOM 576 N N . GLY A 1 71 ? 20.234 0.089 9.750 1.00 60.16 71 GLY A N 1
ATOM 577 C CA . GLY A 1 71 ? 20.860 -0.922 10.614 1.00 60.16 71 GLY A CA 1
ATOM 578 C C . GLY A 1 71 ? 22.164 -0.493 11.294 1.00 60.16 71 GLY A C 1
ATOM 579 O O . GLY A 1 71 ? 22.655 -1.216 12.159 1.00 60.16 71 GLY A O 1
ATOM 580 N N . SER A 1 72 ? 22.748 0.652 10.927 1.00 60.31 72 SER A N 1
ATOM 581 C CA . SER A 1 72 ? 23.999 1.149 11.517 1.00 60.31 72 SER A CA 1
ATOM 582 C C . SER A 1 72 ? 23.741 2.115 12.685 1.00 60.31 72 SER A C 1
ATOM 584 O O . SER A 1 72 ? 22.703 2.770 12.740 1.00 60.31 72 SER A O 1
ATOM 586 N N . LYS A 1 73 ? 24.700 2.266 13.616 1.00 53.81 73 LYS A N 1
ATOM 587 C CA . LYS A 1 73 ? 24.620 3.271 14.704 1.00 53.81 73 LYS A CA 1
ATOM 588 C C . LYS A 1 73 ? 24.552 4.722 14.184 1.00 53.81 73 LYS A C 1
ATOM 590 O O . LYS A 1 73 ? 24.062 5.586 14.905 1.00 53.81 73 LYS A O 1
ATOM 595 N N . LEU A 1 74 ? 24.979 4.971 12.937 1.00 51.62 74 LEU A N 1
ATOM 596 C CA . LEU A 1 74 ? 24.784 6.242 12.222 1.00 51.62 74 LEU A CA 1
ATOM 597 C C . LEU A 1 74 ? 23.353 6.428 11.687 1.00 51.62 74 LEU A C 1
ATOM 599 O O . LEU A 1 74 ? 22.969 7.552 11.381 1.00 51.62 74 LEU A O 1
ATOM 603 N N . GLY A 1 75 ? 22.545 5.367 11.611 1.00 52.28 75 GLY A N 1
ATOM 604 C CA . GLY A 1 75 ? 21.136 5.430 11.213 1.00 52.28 75 GLY A CA 1
ATOM 605 C C . GLY A 1 75 ? 20.270 6.283 12.150 1.00 52.28 75 GLY A C 1
ATOM 606 O O . GLY A 1 75 ? 19.205 6.748 11.763 1.00 52.28 75 GLY A O 1
ATOM 607 N N . SER A 1 76 ? 20.745 6.581 13.365 1.00 51.25 76 SER A N 1
ATOM 608 C CA . SER A 1 76 ? 20.108 7.544 14.277 1.00 51.25 76 SER A CA 1
ATOM 609 C C . SER A 1 76 ? 20.091 8.983 13.732 1.00 51.25 76 SER A C 1
ATOM 611 O O . SER A 1 76 ? 19.241 9.773 14.139 1.00 51.25 76 SER A O 1
ATOM 613 N N . LEU A 1 77 ? 20.956 9.307 12.761 1.00 53.31 77 LEU A N 1
ATOM 614 C CA . LEU A 1 77 ? 20.982 10.594 12.055 1.00 53.31 77 LEU A CA 1
ATOM 615 C C . LEU A 1 77 ? 19.939 10.682 10.920 1.00 53.31 77 LEU A C 1
ATOM 617 O O . LEU A 1 77 ? 19.748 11.754 10.346 1.00 53.31 77 LEU A O 1
ATOM 621 N N . VAL A 1 78 ? 19.220 9.591 10.613 1.00 57.59 78 VAL A N 1
ATOM 622 C CA . VAL A 1 78 ? 18.201 9.523 9.539 1.00 57.59 78 VAL A CA 1
ATOM 623 C C . VAL A 1 78 ? 16.965 10.387 9.834 1.00 57.59 78 VAL A C 1
ATOM 625 O O . VAL A 1 78 ? 16.183 10.672 8.932 1.00 57.59 78 VAL A O 1
ATOM 628 N N . LYS A 1 79 ? 16.819 10.885 11.068 1.00 58.75 79 LYS A N 1
ATOM 629 C CA . LYS A 1 79 ? 15.723 11.778 11.482 1.00 58.75 79 LYS A CA 1
ATOM 630 C C . LYS A 1 79 ? 15.949 13.266 11.148 1.00 58.75 79 LYS A C 1
ATOM 632 O O . LYS A 1 79 ? 15.122 14.102 11.498 1.00 58.75 79 LYS A O 1
ATOM 637 N N . GLY A 1 80 ? 17.058 13.626 10.497 1.00 65.06 80 GLY A N 1
ATOM 638 C CA . GLY A 1 80 ? 17.358 15.016 10.138 1.00 65.06 80 GLY A CA 1
ATOM 639 C C . GLY A 1 80 ? 16.568 15.524 8.924 1.00 65.06 80 GLY A C 1
ATOM 640 O O . GLY A 1 80 ? 16.375 14.801 7.947 1.00 65.06 80 GLY A O 1
ATOM 641 N N . SER A 1 81 ? 16.191 16.808 8.927 1.00 67.50 81 SER A N 1
ATOM 642 C CA . SER A 1 81 ? 15.551 17.483 7.780 1.00 67.50 81 SER A CA 1
ATOM 643 C C . SER A 1 81 ? 16.364 17.359 6.483 1.00 67.50 81 SER A C 1
ATOM 645 O O . SER A 1 81 ? 15.790 17.197 5.407 1.00 67.50 81 SER A O 1
ATOM 647 N N . ALA A 1 82 ? 17.696 17.355 6.591 1.00 73.12 82 ALA A N 1
ATOM 648 C CA . ALA A 1 82 ? 18.612 17.132 5.475 1.00 73.12 82 ALA A CA 1
ATOM 649 C C . ALA A 1 82 ? 18.476 15.727 4.860 1.00 73.12 82 ALA A C 1
ATOM 651 O O . ALA A 1 82 ? 18.494 15.588 3.638 1.00 73.12 82 ALA A O 1
ATOM 652 N N . VAL A 1 83 ? 18.285 14.690 5.685 1.00 74.94 83 VAL A N 1
ATOM 653 C CA . VAL A 1 83 ? 18.089 13.314 5.201 1.00 74.94 83 VAL A CA 1
ATOM 654 C C . VAL A 1 83 ? 16.742 13.186 4.503 1.00 74.94 83 VAL A C 1
ATOM 656 O O . VAL A 1 83 ? 16.681 12.608 3.420 1.00 74.94 83 VAL A O 1
ATOM 659 N N . ASN A 1 84 ? 15.681 13.793 5.043 1.00 76.88 84 ASN A N 1
ATOM 660 C CA . ASN A 1 84 ? 14.397 13.817 4.344 1.00 76.88 84 ASN A CA 1
ATOM 661 C C . ASN A 1 84 ? 14.501 14.522 2.984 1.00 76.88 84 ASN A C 1
ATOM 663 O O . ASN A 1 84 ? 14.063 13.986 1.970 1.00 76.88 84 ASN A O 1
ATOM 667 N N . ALA A 1 85 ? 15.132 15.701 2.937 1.00 81.25 85 ALA A N 1
ATOM 668 C CA . ALA A 1 85 ? 15.334 16.431 1.687 1.00 81.25 85 ALA A CA 1
ATOM 669 C C . ALA A 1 85 ? 16.109 15.592 0.655 1.00 81.25 85 ALA A C 1
ATOM 671 O O . ALA A 1 85 ? 15.734 15.557 -0.519 1.00 81.25 85 ALA A O 1
ATOM 672 N N . MET A 1 86 ? 17.135 14.860 1.101 1.00 82.38 86 MET A N 1
ATOM 673 C CA . MET A 1 86 ? 17.876 13.910 0.272 1.00 82.38 86 MET A CA 1
ATOM 674 C C . MET A 1 86 ? 16.984 12.766 -0.236 1.00 82.38 86 MET A C 1
ATOM 676 O O . MET A 1 86 ? 16.976 12.506 -1.438 1.00 82.38 86 MET A O 1
ATOM 680 N N . LEU A 1 87 ? 16.207 12.109 0.634 1.00 82.88 87 LEU A N 1
ATOM 681 C CA . LEU A 1 87 ? 15.295 11.021 0.248 1.00 82.88 87 LEU A CA 1
ATOM 682 C C . LEU A 1 87 ? 14.234 11.497 -0.753 1.00 82.88 87 LEU A C 1
ATOM 684 O O . LEU A 1 87 ? 13.980 10.824 -1.753 1.00 82.88 87 LEU A O 1
ATOM 688 N N . VAL A 1 88 ? 13.668 12.688 -0.541 1.00 85.19 88 VAL A N 1
ATOM 689 C CA . VAL A 1 88 ? 12.724 13.326 -1.470 1.00 85.19 88 VAL A CA 1
ATOM 690 C C . VAL A 1 88 ? 13.380 13.614 -2.817 1.00 85.19 88 VAL A C 1
ATOM 692 O O . VAL A 1 88 ? 12.797 13.297 -3.858 1.00 85.19 88 VAL A O 1
ATOM 695 N N . ALA A 1 89 ? 14.592 14.172 -2.829 1.00 86.69 89 ALA A N 1
ATOM 696 C CA . ALA A 1 89 ? 15.332 14.425 -4.063 1.00 86.69 89 ALA A CA 1
ATOM 697 C C . ALA A 1 89 ? 15.631 13.121 -4.823 1.00 86.69 89 ALA A C 1
ATOM 699 O O . ALA A 1 89 ? 15.339 13.025 -6.017 1.00 86.69 89 ALA A O 1
ATOM 700 N N . MET A 1 90 ? 16.119 12.090 -4.125 1.00 86.31 90 MET A N 1
ATOM 701 C CA . MET A 1 90 ? 16.381 10.769 -4.700 1.00 86.31 90 MET A CA 1
ATOM 702 C C . MET A 1 90 ? 15.112 10.121 -5.257 1.00 86.31 90 MET A C 1
ATOM 704 O O . MET A 1 90 ? 15.139 9.598 -6.368 1.00 86.31 90 MET A O 1
ATOM 708 N N . SER A 1 91 ? 13.995 10.180 -4.525 1.00 87.62 91 SER A N 1
ATOM 709 C CA . SER A 1 91 ? 12.714 9.625 -4.971 1.00 87.62 91 SER A CA 1
ATOM 710 C C . SER A 1 91 ? 12.206 10.323 -6.232 1.00 87.62 91 SER A C 1
ATOM 712 O O . SER A 1 91 ? 11.722 9.659 -7.149 1.00 87.62 91 SER A O 1
ATOM 714 N N . ARG A 1 92 ? 12.330 11.655 -6.310 1.00 91.25 92 ARG A N 1
ATOM 715 C CA . ARG A 1 92 ? 11.941 12.431 -7.498 1.00 91.25 92 ARG A CA 1
ATOM 716 C C . ARG A 1 92 ? 12.805 12.082 -8.703 1.00 91.25 92 ARG A C 1
ATOM 718 O O . ARG A 1 92 ? 12.268 11.861 -9.786 1.00 91.25 92 ARG A O 1
ATOM 725 N N . GLU A 1 93 ? 14.119 12.008 -8.518 1.00 91.25 93 GLU A N 1
ATOM 726 C CA . GLU A 1 93 ? 15.050 11.673 -9.597 1.00 91.25 93 GLU A CA 1
ATOM 727 C C . GLU A 1 93 ? 14.854 10.234 -10.086 1.00 91.25 93 GLU A C 1
ATOM 729 O O . GLU A 1 93 ? 14.768 9.974 -11.287 1.00 91.25 93 GLU A O 1
ATOM 734 N N . TYR A 1 94 ? 14.675 9.296 -9.154 1.00 91.06 94 TYR A N 1
ATOM 735 C CA . TYR A 1 94 ? 14.345 7.915 -9.480 1.00 91.06 94 TYR A CA 1
ATOM 736 C C . TYR A 1 94 ? 13.019 7.823 -10.243 1.00 91.06 94 TYR A C 1
ATOM 738 O O . TYR A 1 94 ? 12.961 7.161 -11.277 1.00 91.06 94 TYR A O 1
ATOM 746 N N . GLY A 1 95 ? 11.984 8.544 -9.799 1.00 93.12 95 GLY A N 1
ATOM 747 C CA . GLY A 1 95 ? 10.696 8.626 -10.487 1.00 93.12 95 GLY A CA 1
ATOM 748 C C . GLY A 1 95 ? 10.830 9.131 -11.925 1.00 93.12 95 GLY A C 1
ATOM 749 O O . GLY A 1 95 ? 10.357 8.469 -12.846 1.00 93.12 95 GLY A O 1
ATOM 750 N N . LYS A 1 96 ? 11.555 10.238 -12.144 1.00 95.69 96 LYS A N 1
ATOM 751 C CA . LYS A 1 96 ? 11.840 10.767 -13.493 1.00 95.69 96 LYS A CA 1
ATOM 752 C C . LYS A 1 96 ? 12.552 9.738 -14.366 1.00 95.69 96 LYS A C 1
ATOM 754 O O . LYS A 1 96 ? 12.130 9.482 -15.493 1.00 95.69 96 LYS A O 1
ATOM 759 N N . LYS A 1 97 ? 13.592 9.093 -13.829 1.00 96.06 97 LYS A N 1
ATOM 760 C CA . LYS A 1 97 ? 14.332 8.042 -14.533 1.00 96.06 97 LYS A CA 1
ATOM 761 C C . LYS A 1 97 ? 13.420 6.876 -14.925 1.00 96.06 97 LYS A C 1
ATOM 763 O O . LYS A 1 97 ? 13.509 6.407 -16.058 1.00 96.06 97 LYS A O 1
ATOM 768 N N . LYS A 1 98 ? 12.537 6.423 -14.031 1.00 95.81 98 LYS A N 1
ATOM 769 C CA . LYS A 1 98 ? 11.604 5.309 -14.284 1.00 95.81 98 LYS A CA 1
ATOM 770 C C . LYS A 1 98 ? 10.407 5.664 -15.160 1.00 95.81 98 LYS A C 1
ATOM 772 O O . LYS A 1 98 ? 9.794 4.758 -15.714 1.00 95.81 98 LYS A O 1
ATOM 777 N N . SER A 1 99 ? 10.112 6.947 -15.336 1.00 97.25 99 SER A N 1
ATOM 778 C CA . SER A 1 99 ? 9.152 7.424 -16.337 1.00 97.25 99 SER A CA 1
ATOM 779 C C . SER A 1 99 ? 9.786 7.656 -17.714 1.00 97.25 99 SER A C 1
ATOM 781 O O . SER A 1 99 ? 9.068 7.890 -18.680 1.00 97.25 99 SER A O 1
ATOM 783 N N . SER A 1 100 ? 11.117 7.591 -17.843 1.00 97.81 100 SER A N 1
ATOM 784 C CA . SER A 1 100 ? 11.787 7.766 -19.139 1.00 97.81 100 SER A CA 1
ATOM 785 C C . SER A 1 100 ? 11.589 6.549 -20.059 1.00 97.81 100 SER A C 1
ATOM 787 O O . SER A 1 100 ? 11.602 5.417 -19.561 1.00 97.81 100 SER A O 1
ATOM 789 N N . PRO A 1 101 ? 11.515 6.723 -21.393 1.00 97.62 101 PRO A N 1
ATOM 790 C CA . PRO A 1 101 ? 11.386 5.598 -22.322 1.00 97.62 101 PRO A CA 1
ATOM 791 C C . PRO A 1 101 ? 12.516 4.571 -22.226 1.00 97.62 101 PRO A C 1
ATOM 793 O O . PRO A 1 101 ? 12.304 3.362 -22.290 1.00 97.62 101 PRO A O 1
ATOM 796 N N . ALA A 1 102 ? 13.734 5.047 -21.961 1.00 97.19 102 ALA A N 1
ATOM 797 C CA . ALA A 1 102 ? 14.907 4.197 -21.788 1.00 97.19 102 ALA A CA 1
ATOM 798 C C . ALA A 1 102 ? 14.782 3.208 -20.616 1.00 97.19 102 ALA A C 1
ATOM 800 O O . ALA A 1 102 ? 15.529 2.232 -20.576 1.00 97.19 102 ALA A O 1
ATOM 801 N N . SER A 1 103 ? 13.874 3.444 -19.662 1.00 97.56 103 SER A N 1
ATOM 802 C CA . SER A 1 103 ? 13.636 2.540 -18.532 1.00 97.56 103 SER A CA 1
ATOM 803 C C . SER A 1 103 ? 12.811 1.301 -18.896 1.00 97.56 103 SER A C 1
ATOM 805 O O . SER A 1 103 ? 12.893 0.306 -18.178 1.00 97.56 103 SER A O 1
ATOM 807 N N . ALA A 1 104 ? 12.089 1.301 -20.025 1.00 97.38 104 ALA A N 1
ATOM 808 C CA . ALA A 1 104 ? 11.315 0.141 -20.476 1.00 97.38 104 ALA A CA 1
ATOM 809 C C . ALA A 1 104 ? 12.195 -1.114 -20.657 1.00 97.38 104 ALA A C 1
ATOM 811 O O . ALA A 1 104 ? 11.773 -2.229 -20.360 1.00 97.38 104 ALA A O 1
ATOM 812 N N . LYS A 1 105 ? 13.479 -0.936 -21.008 1.00 96.75 105 LYS A N 1
ATOM 813 C CA . LYS A 1 105 ? 14.467 -2.028 -21.120 1.00 96.75 105 LYS A CA 1
ATOM 814 C C . LYS A 1 105 ? 14.713 -2.797 -19.815 1.00 96.75 105 LYS A C 1
ATOM 816 O O . LYS A 1 105 ? 15.321 -3.864 -19.832 1.00 96.75 105 LYS A O 1
ATOM 821 N N . GLU A 1 106 ? 14.300 -2.248 -18.673 1.00 95.19 106 GLU A N 1
ATOM 822 C CA . GLU A 1 106 ? 14.427 -2.906 -17.373 1.00 95.19 106 GLU A CA 1
ATOM 823 C C . GLU A 1 106 ? 13.297 -3.910 -17.104 1.00 95.19 106 GLU A C 1
ATOM 825 O O . GLU A 1 106 ? 13.492 -4.833 -16.308 1.00 95.19 106 GLU A O 1
ATOM 830 N N . ILE A 1 107 ? 12.151 -3.769 -17.786 1.00 96.12 107 ILE A N 1
ATOM 831 C CA . ILE A 1 107 ? 10.955 -4.599 -17.587 1.00 96.12 107 ILE A CA 1
ATOM 832 C C . ILE A 1 107 ? 11.273 -6.093 -17.772 1.00 96.12 107 ILE A C 1
ATOM 834 O O . ILE A 1 107 ? 11.028 -6.851 -16.832 1.00 96.12 107 ILE A O 1
ATOM 838 N N . PRO A 1 108 ? 11.905 -6.558 -18.875 1.00 95.75 108 PRO A N 1
ATOM 839 C CA . PRO A 1 108 ? 12.140 -7.992 -19.073 1.00 95.75 108 PRO A CA 1
ATOM 840 C C . PRO A 1 108 ? 13.030 -8.606 -17.987 1.00 95.75 108 PRO A C 1
ATOM 842 O O . PRO A 1 108 ? 12.794 -9.720 -17.518 1.00 95.75 108 PRO A O 1
ATOM 845 N N . ARG A 1 109 ? 14.045 -7.856 -17.532 1.00 93.69 109 ARG A N 1
ATOM 846 C CA . ARG A 1 109 ? 14.913 -8.291 -16.432 1.00 93.69 109 ARG A CA 1
ATOM 847 C C . ARG A 1 109 ? 14.130 -8.400 -15.129 1.00 93.69 109 ARG A C 1
ATOM 849 O O . ARG A 1 109 ? 14.340 -9.358 -14.389 1.00 93.69 109 ARG A O 1
ATOM 856 N N . PHE A 1 110 ? 13.263 -7.432 -14.840 1.00 93.25 110 PHE A N 1
ATOM 857 C CA . PHE A 1 110 ? 12.436 -7.459 -13.640 1.00 93.25 110 PHE A CA 1
ATOM 858 C C . PHE A 1 110 ? 11.490 -8.665 -13.657 1.00 93.25 110 PHE A C 1
ATOM 860 O O . PHE A 1 110 ? 11.468 -9.425 -12.691 1.00 93.25 110 PHE A O 1
ATOM 867 N N . ILE A 1 111 ? 10.805 -8.901 -14.780 1.00 94.00 111 ILE A N 1
ATOM 868 C CA . ILE A 1 111 ? 9.934 -10.069 -14.969 1.00 94.00 111 ILE A CA 1
ATOM 869 C C . ILE A 1 111 ? 10.706 -11.358 -14.707 1.00 94.00 111 ILE A C 1
ATOM 871 O O . ILE A 1 111 ? 10.257 -12.191 -13.930 1.00 94.00 111 ILE A O 1
ATOM 875 N N . LYS A 1 112 ? 11.911 -11.493 -15.271 1.00 93.00 112 LYS A N 1
ATOM 876 C CA . LYS A 1 112 ? 12.759 -12.673 -15.062 1.00 93.00 112 LYS A CA 1
ATOM 877 C C . LYS A 1 112 ? 13.124 -12.896 -13.590 1.00 93.00 112 LYS A C 1
ATOM 879 O O . LYS A 1 112 ? 13.141 -14.037 -13.141 1.00 93.00 112 LYS A O 1
ATOM 884 N N . VAL A 1 113 ? 13.430 -11.833 -12.842 1.00 89.38 113 VAL A N 1
ATOM 885 C CA . VAL A 1 113 ? 13.786 -11.933 -11.412 1.00 89.38 113 VAL A CA 1
ATOM 886 C C . VAL A 1 113 ? 12.595 -12.388 -10.565 1.00 89.38 113 VAL A C 1
ATOM 888 O O . VAL A 1 113 ? 12.787 -13.138 -9.612 1.00 89.38 113 VAL A O 1
ATOM 891 N N . PHE A 1 114 ? 11.382 -11.964 -10.919 1.00 89.44 114 PHE A N 1
ATOM 892 C CA . PHE A 1 114 ? 10.159 -12.240 -10.160 1.00 89.44 114 PHE A CA 1
ATOM 893 C C . PHE A 1 114 ? 9.201 -13.195 -10.886 1.00 89.44 114 PHE A C 1
ATOM 895 O O . PHE A 1 114 ? 8.006 -13.199 -10.603 1.00 89.44 114 PHE A O 1
ATOM 902 N N . ALA A 1 115 ? 9.713 -14.024 -11.800 1.00 88.88 115 ALA A N 1
ATOM 903 C CA . ALA A 1 115 ? 8.899 -14.860 -12.685 1.00 88.88 115 ALA A CA 1
ATOM 904 C C . ALA A 1 115 ? 7.989 -15.841 -11.929 1.00 88.88 115 ALA A C 1
ATOM 906 O O . ALA A 1 115 ? 6.908 -16.162 -12.398 1.00 88.88 115 ALA A O 1
ATOM 907 N N . SER A 1 116 ? 8.391 -16.286 -10.734 1.00 85.12 116 SER A N 1
ATOM 908 C CA . SER A 1 116 ? 7.583 -17.171 -9.884 1.00 85.12 116 SER A CA 1
ATOM 909 C C . SER A 1 116 ? 6.413 -16.478 -9.175 1.00 85.12 116 SER A C 1
ATOM 911 O O . SER A 1 116 ? 5.592 -17.160 -8.564 1.00 85.12 116 SER A O 1
ATOM 913 N N . ALA A 1 117 ? 6.361 -15.144 -9.205 1.00 84.69 117 ALA A N 1
ATOM 914 C CA . ALA A 1 117 ? 5.352 -14.322 -8.537 1.00 84.69 117 ALA A CA 1
ATOM 915 C C . ALA A 1 117 ? 4.544 -13.448 -9.512 1.00 84.69 117 ALA A C 1
ATOM 917 O O . ALA A 1 117 ? 3.610 -12.773 -9.090 1.00 84.69 117 ALA A O 1
ATOM 918 N N . LEU A 1 118 ? 4.913 -13.433 -10.794 1.00 90.62 118 LEU A N 1
ATOM 919 C CA . LEU A 1 118 ? 4.280 -12.628 -11.829 1.00 90.62 118 LEU A CA 1
ATOM 920 C C . LEU A 1 118 ? 3.598 -13.533 -12.846 1.00 90.62 118 LEU A C 1
ATOM 922 O O . LEU A 1 118 ? 4.252 -14.373 -13.456 1.00 90.62 118 LEU A O 1
ATOM 926 N N . ASP A 1 119 ? 2.317 -13.283 -13.093 1.00 92.25 119 ASP A N 1
ATOM 927 C CA . ASP A 1 119 ? 1.608 -13.854 -14.231 1.00 92.25 119 ASP A CA 1
ATOM 928 C C . ASP A 1 119 ? 1.394 -12.772 -15.295 1.00 92.25 119 ASP A C 1
ATOM 930 O O . ASP A 1 119 ? 0.628 -11.825 -15.108 1.00 92.25 119 ASP A O 1
ATOM 934 N N . VAL A 1 120 ? 2.119 -12.893 -16.409 1.00 92.62 120 VAL A N 1
ATOM 935 C CA . VAL A 1 120 ? 2.042 -11.960 -17.544 1.00 92.62 120 VAL A CA 1
ATOM 936 C C . VAL A 1 120 ? 0.701 -12.090 -18.275 1.00 92.62 120 VAL A C 1
ATOM 938 O O . VAL A 1 120 ? 0.230 -11.120 -18.870 1.00 92.62 120 VAL A O 1
ATOM 941 N N . ALA A 1 121 ? 0.054 -13.260 -18.210 1.00 94.56 121 ALA A N 1
ATOM 942 C CA . ALA A 1 121 ? -1.217 -13.501 -18.883 1.00 94.56 121 ALA A CA 1
ATOM 943 C C . ALA A 1 121 ? -2.370 -12.696 -18.264 1.00 94.56 121 ALA A C 1
ATOM 945 O O . ALA A 1 121 ? -3.358 -12.430 -18.955 1.00 94.56 121 ALA A O 1
ATOM 946 N N . GLU A 1 122 ? -2.239 -12.260 -17.008 1.00 96.00 122 GLU A N 1
ATOM 947 C CA . GLU A 1 122 ? -3.238 -11.442 -16.314 1.00 96.00 122 GLU A CA 1
ATOM 948 C C . GLU A 1 122 ? -3.237 -9.968 -16.748 1.00 96.00 122 GLU A C 1
ATOM 950 O O . GLU A 1 122 ? -4.170 -9.238 -16.416 1.00 96.00 122 GLU A O 1
ATOM 955 N N . TRP A 1 123 ? -2.211 -9.481 -17.452 1.00 96.69 123 TRP A N 1
ATOM 956 C CA . TRP A 1 123 ? -2.062 -8.045 -17.725 1.00 96.69 123 TRP A CA 1
ATOM 957 C C . TRP A 1 123 ? -2.875 -7.604 -18.940 1.00 96.69 123 TRP A C 1
ATOM 959 O O . TRP A 1 123 ? -2.958 -8.317 -19.936 1.00 96.69 123 TRP A O 1
ATOM 969 N N . GLU A 1 124 ? -3.440 -6.396 -18.888 1.00 97.31 124 GLU A N 1
ATOM 970 C CA . GLU A 1 124 ? -4.252 -5.843 -19.986 1.00 97.31 124 GLU A CA 1
ATOM 971 C C . GLU A 1 124 ? -3.443 -5.673 -21.284 1.00 97.31 124 GLU A C 1
ATOM 973 O O . GLU A 1 124 ? -3.981 -5.806 -22.380 1.00 97.31 124 GLU A O 1
ATOM 978 N N . ARG A 1 125 ? -2.136 -5.412 -21.161 1.00 96.88 125 ARG A N 1
ATOM 979 C CA . ARG A 1 125 ? -1.209 -5.204 -22.279 1.00 96.88 125 ARG A CA 1
ATOM 980 C C . ARG A 1 125 ? 0.036 -6.085 -22.127 1.00 96.88 125 ARG A C 1
ATOM 982 O O . ARG A 1 125 ? 0.487 -6.273 -20.988 1.00 96.88 125 ARG A O 1
ATOM 989 N N . PRO A 1 126 ? 0.621 -6.570 -23.238 1.00 96.19 126 PRO A N 1
ATOM 990 C CA . PRO A 1 126 ? 1.860 -7.341 -23.203 1.00 96.19 126 PRO A CA 1
ATOM 991 C C . PRO A 1 126 ? 3.059 -6.475 -22.757 1.00 96.19 126 PRO A C 1
ATOM 993 O O . PRO A 1 126 ? 2.991 -5.245 -22.868 1.00 96.19 126 PRO A O 1
ATOM 996 N N . PRO A 1 127 ? 4.155 -7.074 -22.245 1.00 94.94 127 PRO A N 1
ATOM 997 C CA . PRO A 1 127 ? 5.316 -6.346 -21.714 1.00 94.94 127 PRO A CA 1
ATOM 998 C C . PRO A 1 127 ? 5.942 -5.323 -22.678 1.00 94.94 127 PRO A C 1
ATOM 1000 O O . PRO A 1 127 ? 6.465 -4.301 -22.236 1.00 94.94 127 PRO A O 1
ATOM 1003 N N . GLU A 1 128 ? 5.878 -5.572 -23.983 1.00 95.75 128 GLU A N 1
ATOM 1004 C CA . GLU A 1 128 ? 6.487 -4.741 -25.028 1.00 95.75 128 GLU A CA 1
ATOM 1005 C C . GLU A 1 128 ? 5.686 -3.460 -25.304 1.00 95.75 128 GLU A C 1
ATOM 1007 O O . GLU A 1 128 ? 6.214 -2.512 -25.879 1.00 95.75 128 GLU A O 1
ATOM 1012 N N . ALA A 1 129 ? 4.417 -3.411 -24.882 1.00 97.19 129 ALA A N 1
ATOM 1013 C CA . ALA A 1 129 ? 3.533 -2.268 -25.101 1.00 97.19 129 ALA A CA 1
ATOM 1014 C C . ALA A 1 129 ? 3.701 -1.150 -24.054 1.00 97.19 129 ALA A C 1
ATOM 1016 O O . ALA A 1 129 ? 3.076 -0.095 -24.180 1.00 97.19 129 ALA A O 1
ATOM 1017 N N . TYR A 1 130 ? 4.502 -1.369 -23.007 1.00 97.75 130 TYR A N 1
ATOM 1018 C CA . TYR A 1 130 ? 4.741 -0.366 -21.972 1.00 97.75 130 TYR A CA 1
ATOM 1019 C C . TYR A 1 130 ? 5.868 0.581 -22.377 1.00 97.75 130 TYR A C 1
ATOM 1021 O O . TYR A 1 130 ? 6.959 0.173 -22.771 1.00 97.75 130 TYR A O 1
ATOM 1029 N N . THR A 1 131 ? 5.607 1.873 -22.223 1.00 97.69 131 THR A N 1
ATOM 1030 C CA . THR A 1 131 ? 6.500 2.943 -22.689 1.00 97.69 131 THR A CA 1
ATOM 1031 C C . THR A 1 131 ? 7.606 3.280 -21.699 1.00 97.69 131 THR A C 1
ATOM 1033 O O . THR A 1 131 ? 8.595 3.892 -22.076 1.00 97.69 131 THR A O 1
ATOM 1036 N N . SER A 1 132 ? 7.463 2.897 -20.431 1.00 98.25 132 SER A N 1
ATOM 1037 C CA . SER A 1 132 ? 8.448 3.125 -19.372 1.00 98.25 132 SER A CA 1
ATOM 1038 C C . SER A 1 132 ? 8.278 2.099 -18.253 1.00 98.25 132 SER A C 1
ATOM 1040 O O . SER A 1 132 ? 7.268 1.393 -18.182 1.00 98.25 132 SER A O 1
ATOM 1042 N N . PHE A 1 133 ? 9.244 2.027 -17.337 1.00 97.31 133 PHE A N 1
ATOM 1043 C CA . PHE A 1 133 ? 9.137 1.148 -16.178 1.00 97.31 133 PHE A CA 1
ATOM 1044 C C . PHE A 1 133 ? 7.959 1.540 -15.275 1.00 97.31 133 PHE A C 1
ATOM 1046 O O . PHE A 1 133 ? 7.271 0.653 -14.791 1.00 97.31 133 PHE A O 1
ATOM 1053 N N . ASN A 1 134 ? 7.684 2.835 -15.076 1.00 97.25 134 ASN A N 1
ATOM 1054 C CA . ASN A 1 134 ? 6.544 3.294 -14.268 1.00 97.25 134 ASN A CA 1
ATOM 1055 C C . ASN A 1 134 ? 5.183 2.998 -14.923 1.00 97.25 134 ASN A C 1
ATOM 1057 O O . ASN A 1 134 ? 4.232 2.646 -14.220 1.00 97.25 134 ASN A O 1
ATOM 1061 N N . ASP A 1 135 ? 5.093 3.091 -16.255 1.00 97.38 135 ASP A N 1
ATOM 1062 C CA . ASP A 1 135 ? 3.905 2.672 -17.019 1.00 97.38 135 ASP A CA 1
ATOM 1063 C C . ASP A 1 135 ? 3.610 1.175 -16.788 1.00 97.38 135 ASP A C 1
ATOM 1065 O O . ASP A 1 135 ? 2.476 0.783 -16.518 1.00 97.38 135 ASP A O 1
ATOM 1069 N N . TRP A 1 136 ? 4.651 0.335 -16.777 1.00 97.12 136 TRP A N 1
ATOM 1070 C CA . TRP A 1 136 ? 4.532 -1.086 -16.430 1.00 97.12 136 TRP A CA 1
ATOM 1071 C C . TRP A 1 136 ? 4.288 -1.346 -14.934 1.00 97.12 136 TRP A C 1
ATOM 1073 O O . TRP A 1 136 ? 3.494 -2.213 -14.567 1.00 97.12 136 TRP A O 1
ATOM 1083 N N . PHE A 1 137 ? 4.928 -0.595 -14.040 1.00 95.88 137 PHE A N 1
ATOM 1084 C CA . PHE A 1 137 ? 4.778 -0.765 -12.592 1.00 95.88 137 PHE A CA 1
ATOM 1085 C C . PHE A 1 137 ? 3.332 -0.509 -12.148 1.00 95.88 137 PHE A C 1
ATOM 1087 O O . PHE A 1 137 ? 2.798 -1.221 -11.301 1.00 95.88 137 PHE A O 1
ATOM 1094 N N . THR A 1 138 ? 2.668 0.442 -12.811 1.00 95.38 138 THR A N 1
ATOM 1095 C CA . THR A 1 138 ? 1.244 0.767 -12.640 1.00 95.38 138 THR A CA 1
ATOM 1096 C C . THR A 1 138 ? 0.346 0.100 -13.690 1.00 95.38 138 THR A C 1
ATOM 1098 O O . THR A 1 138 ? -0.757 0.591 -13.965 1.00 95.38 138 THR A O 1
ATOM 1101 N N . ARG A 1 139 ? 0.788 -1.023 -14.281 1.00 96.75 139 ARG A N 1
ATOM 1102 C CA . ARG A 1 139 ? 0.009 -1.825 -15.242 1.00 96.75 139 ARG A CA 1
ATOM 1103 C C . ARG A 1 139 ? -1.403 -2.104 -14.742 1.00 96.75 139 ARG A C 1
ATOM 1105 O O . ARG A 1 139 ? -1.632 -2.209 -13.543 1.00 96.75 139 ARG A O 1
ATOM 1112 N N . LYS A 1 140 ? -2.343 -2.249 -15.672 1.00 97.31 140 LYS A N 1
ATOM 1113 C CA . LYS A 1 140 ? -3.702 -2.722 -15.397 1.00 97.31 140 LYS A CA 1
ATOM 1114 C C . LYS A 1 140 ? -3.774 -4.236 -15.582 1.00 97.31 140 LYS A C 1
ATOM 1116 O O . LYS A 1 140 ? -3.057 -4.795 -16.417 1.00 97.31 140 LYS A O 1
ATOM 1121 N N . LEU A 1 141 ? -4.646 -4.879 -14.817 1.00 97.25 141 LEU A N 1
ATOM 1122 C CA . LEU A 1 141 ? -5.002 -6.281 -15.015 1.00 97.25 141 LEU A CA 1
ATOM 1123 C C . LEU A 1 141 ? -6.225 -6.385 -15.931 1.00 97.25 141 LEU A C 1
ATOM 1125 O O . LEU A 1 141 ? -7.032 -5.458 -16.006 1.00 97.25 141 LEU A O 1
ATOM 1129 N N . LYS A 1 142 ? -6.365 -7.520 -16.617 1.00 97.50 142 LYS A N 1
ATOM 1130 C CA . LYS A 1 142 ? -7.546 -7.840 -17.422 1.00 97.50 142 LYS A CA 1
ATOM 1131 C C . LYS A 1 142 ? -8.802 -7.877 -16.538 1.00 97.50 142 LYS A C 1
ATOM 1133 O O . LYS A 1 142 ? -8.721 -8.322 -15.386 1.00 97.50 142 LYS A O 1
ATOM 1138 N N . PRO A 1 143 ? -9.974 -7.483 -17.067 1.00 95.25 143 PRO A N 1
ATOM 1139 C CA . PRO A 1 143 ? -11.245 -7.724 -16.392 1.00 95.25 143 PRO A CA 1
ATOM 1140 C C . PRO A 1 143 ? -11.377 -9.196 -15.979 1.00 95.25 143 PRO A C 1
ATOM 1142 O O . PRO A 1 143 ? -11.013 -10.092 -16.736 1.00 95.25 143 PRO A O 1
ATOM 1145 N N . GLY A 1 144 ? -11.860 -9.443 -14.761 1.00 93.88 144 GLY A N 1
ATOM 1146 C CA . GLY A 1 144 ? -12.017 -10.797 -14.219 1.00 93.88 144 GLY A CA 1
ATOM 1147 C C . GLY A 1 144 ? -10.752 -11.429 -13.622 1.00 93.88 144 GLY A C 1
ATOM 1148 O O . GLY A 1 144 ? -10.869 -12.458 -12.967 1.00 93.88 144 GLY A O 1
ATOM 1149 N N . ALA A 1 145 ? -9.565 -10.816 -13.746 1.00 95.12 145 ALA A N 1
ATOM 1150 C CA . ALA A 1 145 ? -8.343 -11.339 -13.111 1.00 95.12 145 ALA A CA 1
ATOM 1151 C C . ALA A 1 145 ? -8.421 -11.343 -11.570 1.00 95.12 145 ALA A C 1
ATOM 1153 O O . ALA A 1 145 ? -7.739 -12.118 -10.898 1.00 95.12 145 ALA A O 1
ATOM 1154 N N . ARG A 1 146 ? -9.248 -10.463 -10.997 1.00 94.69 146 ARG A N 1
ATOM 1155 C CA . ARG A 1 146 ? -9.515 -10.355 -9.557 1.00 94.69 146 ARG A CA 1
ATOM 1156 C C . ARG A 1 146 ? -11.029 -10.248 -9.338 1.00 94.69 146 ARG A C 1
ATOM 1158 O O . ARG A 1 146 ? -11.538 -9.131 -9.253 1.00 94.69 146 ARG A O 1
ATOM 1165 N N . PRO A 1 147 ? -11.772 -11.368 -9.317 1.00 93.44 147 PRO A N 1
ATOM 1166 C CA . PRO A 1 147 ? -13.197 -11.331 -9.009 1.00 93.44 147 PRO A CA 1
ATOM 1167 C C . PRO A 1 147 ? -13.402 -10.824 -7.577 1.00 93.44 147 PRO A C 1
ATOM 1169 O O . PRO A 1 147 ? -12.708 -11.251 -6.650 1.00 93.44 147 PRO A O 1
ATOM 1172 N N . ILE A 1 148 ? -14.335 -9.889 -7.408 1.00 92.25 148 ILE A N 1
ATOM 1173 C CA . ILE A 1 148 ? -14.687 -9.327 -6.104 1.00 92.25 148 ILE A CA 1
ATOM 1174 C C . ILE A 1 148 ? -15.693 -10.276 -5.455 1.00 92.25 148 ILE A C 1
ATOM 1176 O O . ILE A 1 148 ? -16.653 -10.689 -6.097 1.00 92.25 148 ILE A O 1
ATOM 1180 N N . ALA A 1 149 ? -15.450 -10.652 -4.201 1.00 88.44 149 ALA A N 1
ATOM 1181 C CA . ALA A 1 149 ? -16.370 -11.509 -3.468 1.00 88.44 149 ALA A CA 1
ATOM 1182 C C . ALA A 1 149 ? -17.678 -10.759 -3.174 1.00 88.44 149 ALA A C 1
ATOM 1184 O O . ALA A 1 149 ? -17.650 -9.674 -2.594 1.00 88.44 149 ALA A O 1
ATOM 1185 N N . GLU A 1 150 ? -18.806 -11.364 -3.537 1.00 81.75 150 GLU A N 1
ATOM 1186 C CA . GLU A 1 150 ? -20.145 -10.892 -3.190 1.00 81.75 150 GLU A CA 1
ATOM 1187 C C . GLU A 1 150 ? -20.599 -11.634 -1.932 1.00 81.75 150 GLU A C 1
ATOM 1189 O O . GLU A 1 150 ? -21.032 -12.783 -1.982 1.00 81.75 150 GLU A O 1
ATOM 1194 N N . ALA A 1 151 ? -20.416 -11.005 -0.776 1.00 79.19 151 ALA A N 1
ATOM 1195 C CA . ALA A 1 151 ? -20.945 -11.500 0.485 1.00 79.19 151 ALA A CA 1
ATOM 1196 C C . ALA A 1 151 ? -21.425 -10.319 1.329 1.00 79.19 151 ALA A C 1
ATOM 1198 O O . ALA A 1 151 ? -20.751 -9.285 1.409 1.00 79.19 151 ALA A O 1
ATOM 1199 N N . ASP A 1 152 ? -22.588 -10.481 1.957 1.00 78.69 152 ASP A N 1
ATOM 1200 C CA . ASP A 1 152 ? -23.159 -9.463 2.832 1.00 78.69 152 ASP A CA 1
ATOM 1201 C C . ASP A 1 152 ? -22.181 -9.139 3.962 1.00 78.69 152 ASP A C 1
ATOM 1203 O O . ASP A 1 152 ? -21.628 -10.024 4.617 1.00 78.69 152 ASP A O 1
ATOM 1207 N N . GLY A 1 153 ? -21.918 -7.850 4.164 1.00 78.19 153 GLY A N 1
ATOM 1208 C CA . GLY A 1 153 ? -20.973 -7.411 5.185 1.00 78.19 153 GLY A CA 1
ATOM 1209 C C . GLY A 1 153 ? -19.497 -7.686 4.869 1.00 78.19 153 GLY A C 1
ATOM 1210 O O . GLY A 1 153 ? -18.648 -7.415 5.719 1.00 78.19 153 GLY A O 1
ATOM 1211 N N . ALA A 1 154 ? -19.142 -8.172 3.674 1.00 85.56 154 ALA A N 1
ATOM 1212 C CA . ALA A 1 154 ? -17.750 -8.471 3.354 1.00 85.56 154 ALA A CA 1
ATOM 1213 C C . ALA A 1 154 ? -16.869 -7.214 3.280 1.00 85.56 154 ALA A C 1
ATOM 1215 O O . ALA A 1 154 ? -17.278 -6.145 2.821 1.00 85.56 154 ALA A O 1
ATOM 1216 N N . VAL A 1 155 ? -15.623 -7.379 3.723 1.00 91.06 155 VAL A N 1
ATOM 1217 C CA . VAL A 1 155 ? -14.507 -6.464 3.473 1.00 91.06 155 VAL A CA 1
ATOM 1218 C C . VAL A 1 155 ? -13.549 -7.207 2.551 1.00 91.06 155 VAL A C 1
ATOM 1220 O O . VAL A 1 155 ? -13.028 -8.263 2.919 1.00 91.06 155 VAL A O 1
ATOM 1223 N N . VAL A 1 156 ? -13.344 -6.695 1.340 1.00 93.56 156 VAL A N 1
ATOM 1224 C CA . VAL A 1 156 ? -12.503 -7.361 0.337 1.00 93.56 156 VAL A CA 1
ATOM 1225 C C . VAL A 1 156 ? -11.052 -6.900 0.432 1.00 93.56 156 VAL A C 1
ATOM 1227 O O . VAL A 1 156 ? -10.738 -5.869 1.027 1.00 93.56 156 VAL A O 1
ATOM 1230 N N . SER A 1 157 ? -10.133 -7.675 -0.145 1.00 93.88 157 SER A N 1
ATOM 1231 C CA . SER A 1 157 ? -8.728 -7.269 -0.193 1.00 93.88 157 SER A CA 1
ATOM 1232 C C . SER A 1 157 ? -8.567 -6.008 -1.040 1.00 93.88 157 SER A C 1
ATOM 1234 O O . SER A 1 157 ? -8.973 -5.990 -2.199 1.00 93.88 157 SER A O 1
ATOM 1236 N N . ALA A 1 158 ? -7.926 -4.979 -0.485 1.00 95.06 158 ALA A N 1
ATOM 1237 C CA . ALA A 1 158 ? -7.667 -3.725 -1.189 1.00 95.06 158 ALA A CA 1
ATOM 1238 C C . ALA A 1 158 ? -6.543 -3.841 -2.235 1.00 95.06 158 ALA A C 1
ATOM 1240 O O . ALA A 1 158 ? -6.461 -3.024 -3.150 1.00 95.06 158 ALA A O 1
ATOM 1241 N N . ALA A 1 159 ? -5.653 -4.828 -2.098 1.00 95.12 159 ALA A N 1
ATOM 1242 C CA . ALA A 1 159 ? -4.490 -4.987 -2.968 1.00 95.12 159 ALA A CA 1
ATOM 1243 C C . ALA A 1 159 ? -4.006 -6.441 -3.051 1.00 95.12 159 ALA A C 1
ATOM 1245 O O . ALA A 1 159 ? -4.238 -7.244 -2.138 1.00 95.12 159 ALA A O 1
ATOM 1246 N N . ASP A 1 160 ? -3.254 -6.742 -4.111 1.00 93.81 160 ASP A N 1
ATOM 1247 C CA . ASP A 1 160 ? -2.365 -7.904 -4.157 1.00 93.81 160 ASP A CA 1
ATOM 1248 C C . ASP A 1 160 ? -1.183 -7.626 -3.224 1.00 93.81 160 ASP A C 1
ATOM 1250 O O . ASP A 1 160 ? -0.433 -6.675 -3.433 1.00 93.81 160 ASP A O 1
ATOM 1254 N N . CYS A 1 161 ? -1.051 -8.391 -2.141 1.00 91.62 161 CYS A N 1
ATOM 1255 C CA . CYS A 1 161 ? -0.144 -8.017 -1.061 1.00 91.62 161 CYS A CA 1
ATOM 1256 C C . CYS A 1 161 ? 0.192 -9.181 -0.123 1.00 91.62 161 CYS A C 1
ATOM 1258 O O . CYS A 1 161 ? -0.296 -10.307 -0.255 1.00 91.62 161 CYS A O 1
ATOM 1260 N N . ARG A 1 162 ? 1.001 -8.862 0.890 1.00 89.12 162 ARG A N 1
ATOM 1261 C CA . ARG A 1 162 ? 1.147 -9.649 2.112 1.00 89.12 162 ARG A CA 1
ATOM 1262 C C . ARG A 1 162 ? 0.204 -9.038 3.138 1.00 89.12 162 ARG A C 1
ATOM 1264 O O . ARG A 1 162 ? 0.416 -7.904 3.568 1.00 89.12 162 ARG A O 1
ATOM 1271 N N . LEU A 1 163 ? -0.846 -9.784 3.465 1.00 89.94 163 LEU A N 1
ATOM 1272 C CA . LEU A 1 163 ? -1.927 -9.350 4.342 1.00 89.94 163 LEU A CA 1
ATOM 1273 C C . LEU A 1 163 ? -1.598 -9.661 5.799 1.00 89.94 163 LEU A C 1
ATOM 1275 O O . LEU A 1 163 ? -1.247 -10.797 6.120 1.00 89.94 163 LEU A O 1
ATOM 1279 N N . ILE A 1 164 ? -1.797 -8.681 6.675 1.00 86.12 164 ILE A N 1
ATOM 1280 C CA . ILE A 1 164 ? -1.834 -8.883 8.122 1.00 86.12 164 ILE A CA 1
ATOM 1281 C C . ILE A 1 164 ? -3.105 -8.241 8.656 1.00 86.12 164 ILE A C 1
ATOM 1283 O O . ILE A 1 164 ? -3.431 -7.115 8.289 1.00 86.12 164 ILE A O 1
ATOM 1287 N N . ALA A 1 165 ? -3.826 -8.958 9.510 1.00 88.94 165 ALA A N 1
ATOM 1288 C CA . ALA A 1 165 ? -5.052 -8.479 10.124 1.00 88.94 165 ALA A CA 1
ATOM 1289 C C . ALA A 1 165 ? -4.944 -8.589 11.645 1.00 88.94 165 ALA A C 1
ATOM 1291 O O . ALA A 1 165 ? -4.490 -9.604 12.172 1.00 88.94 165 ALA A O 1
ATOM 1292 N N . PHE A 1 166 ? -5.384 -7.540 12.328 1.00 86.38 166 PHE A N 1
ATOM 1293 C CA . PHE A 1 166 ? -5.493 -7.469 13.775 1.00 86.38 166 PHE A CA 1
ATOM 1294 C C . PHE A 1 166 ? -6.941 -7.159 14.135 1.00 86.38 166 PHE A C 1
ATOM 1296 O O . PHE A 1 166 ? -7.521 -6.236 13.554 1.00 86.38 166 PHE A O 1
ATOM 1303 N N . PRO A 1 167 ? -7.531 -7.863 15.110 1.00 88.50 167 PRO A N 1
ATOM 1304 C CA . PRO A 1 167 ? -8.910 -7.603 15.504 1.00 88.50 167 PRO A CA 1
ATOM 1305 C C . PRO A 1 167 ? -9.045 -6.264 16.242 1.00 88.50 167 PRO A C 1
ATOM 1307 O O . PRO A 1 167 ? -10.140 -5.715 16.292 1.00 88.50 167 PRO A O 1
ATOM 1310 N N . SER A 1 168 ? -7.943 -5.704 16.766 1.00 88.00 168 SER A N 1
ATOM 1311 C CA . SER A 1 168 ? -7.927 -4.388 17.406 1.00 88.00 168 SER A CA 1
ATOM 1312 C C . SER A 1 168 ? -6.649 -3.584 17.136 1.00 88.00 168 SER A C 1
ATOM 1314 O O . SER A 1 168 ? -5.569 -4.137 16.911 1.00 88.00 168 SER A O 1
ATOM 1316 N N . VAL A 1 169 ? -6.755 -2.257 17.256 1.00 83.56 169 VAL A N 1
ATOM 1317 C CA . VAL A 1 169 ? -5.618 -1.312 17.229 1.00 83.56 169 VAL A CA 1
ATOM 1318 C C . VAL A 1 169 ? -4.594 -1.606 18.334 1.00 83.56 169 VAL A C 1
ATOM 1320 O O . VAL A 1 169 ? -3.388 -1.456 18.119 1.00 83.56 169 VAL A O 1
ATOM 1323 N N . SER A 1 170 ? -5.055 -2.052 19.508 1.00 82.25 170 SER A N 1
ATOM 1324 C CA . SER A 1 170 ? -4.176 -2.412 20.628 1.00 82.25 170 SER A CA 1
ATOM 1325 C C . SER A 1 170 ? -3.271 -3.590 20.260 1.00 82.25 170 SER A C 1
ATOM 1327 O O . SER A 1 170 ? -2.055 -3.526 20.450 1.00 82.25 170 SER A O 1
ATOM 1329 N N . GLU A 1 171 ? -3.839 -4.631 19.646 1.00 78.94 171 GLU A N 1
ATOM 1330 C CA . GLU A 1 171 ? -3.061 -5.781 19.185 1.00 78.94 171 GLU A CA 1
ATOM 1331 C C . GLU A 1 171 ? -2.127 -5.438 18.028 1.00 78.94 171 GLU A C 1
ATOM 1333 O O . GLU A 1 171 ? -0.972 -5.866 18.045 1.00 78.94 171 GLU A O 1
ATOM 1338 N N . ALA A 1 172 ? -2.583 -4.616 17.078 1.00 78.44 172 ALA A N 1
ATOM 1339 C CA . ALA A 1 172 ? -1.739 -4.126 15.992 1.00 78.44 172 ALA A CA 1
ATOM 1340 C C . ALA A 1 172 ? -0.504 -3.390 16.532 1.00 78.44 172 ALA A C 1
ATOM 1342 O O . ALA A 1 172 ? 0.625 -3.701 16.155 1.00 78.44 172 ALA A O 1
ATOM 1343 N N . THR A 1 173 ? -0.703 -2.467 17.475 1.00 74.19 173 THR A N 1
ATOM 1344 C CA . THR A 1 173 ? 0.392 -1.712 18.105 1.00 74.19 173 THR A CA 1
ATOM 1345 C C . THR A 1 173 ? 1.361 -2.644 18.832 1.00 74.19 173 THR A C 1
ATOM 1347 O O . THR A 1 173 ? 2.571 -2.533 18.661 1.00 74.19 173 THR A O 1
ATOM 1350 N N . ARG A 1 174 ? 0.837 -3.607 19.601 1.00 70.75 174 ARG A N 1
ATOM 1351 C CA . ARG A 1 174 ? 1.641 -4.543 20.400 1.00 70.75 174 ARG A CA 1
ATOM 1352 C C . ARG A 1 174 ? 2.496 -5.487 19.550 1.00 70.75 174 ARG A C 1
ATOM 1354 O O . ARG A 1 174 ? 3.623 -5.794 19.935 1.00 70.75 174 ARG A O 1
ATOM 1361 N N . LEU A 1 175 ? 1.946 -5.993 18.446 1.00 60.59 175 LEU A N 1
ATOM 1362 C CA . LEU A 1 175 ? 2.550 -7.077 17.662 1.00 60.59 175 LEU A CA 1
ATOM 1363 C C . LEU A 1 175 ? 3.314 -6.586 16.429 1.00 60.59 175 LEU A C 1
ATOM 1365 O O . LEU A 1 175 ? 4.295 -7.216 16.035 1.00 60.59 175 LEU A O 1
ATOM 1369 N N . TRP A 1 176 ? 2.870 -5.488 15.813 1.00 64.06 176 TRP A N 1
ATOM 1370 C CA . TRP A 1 176 ? 3.407 -5.013 14.537 1.00 64.06 176 TRP A CA 1
ATOM 1371 C C . TRP A 1 176 ? 4.390 -3.859 14.687 1.00 64.06 176 TRP A C 1
ATOM 1373 O O . TRP A 1 176 ? 5.360 -3.777 13.935 1.00 64.06 176 TRP A O 1
ATOM 1383 N N . VAL A 1 177 ? 4.161 -2.968 15.655 1.00 59.94 177 VAL A N 1
ATOM 1384 C CA . VAL A 1 177 ? 4.965 -1.755 15.817 1.00 59.94 177 VAL A CA 1
ATOM 1385 C C . VAL A 1 177 ? 5.785 -1.841 17.097 1.00 59.94 177 VAL A C 1
ATOM 1387 O O . VAL A 1 177 ? 5.438 -1.298 18.143 1.00 59.94 177 VAL A O 1
ATOM 1390 N N . LYS A 1 178 ? 6.924 -2.535 17.020 1.00 52.38 178 LYS A N 1
ATOM 1391 C CA . LYS A 1 178 ? 7.912 -2.539 18.108 1.00 52.38 178 LYS A CA 1
ATOM 1392 C C . LYS A 1 178 ? 8.702 -1.227 18.095 1.00 52.38 178 LYS A C 1
ATOM 1394 O O . LYS A 1 178 ? 9.827 -1.180 17.616 1.00 52.38 178 LYS A O 1
ATOM 1399 N N . GLY A 1 179 ? 8.122 -0.148 18.612 1.00 51.09 179 GLY A N 1
ATOM 1400 C CA . GLY A 1 179 ? 8.784 1.158 18.606 1.00 51.09 179 GLY A CA 1
ATOM 1401 C C . GLY A 1 179 ? 7.849 2.281 19.036 1.00 51.09 179 GLY A C 1
ATOM 1402 O O . GLY A 1 179 ? 6.733 2.388 18.550 1.00 51.09 179 GLY A O 1
ATOM 1403 N N . ARG A 1 180 ? 8.317 3.098 19.977 1.00 55.94 180 ARG A N 1
ATOM 1404 C CA . ARG A 1 180 ? 7.565 3.953 20.916 1.00 55.94 180 ARG A CA 1
ATOM 1405 C C . ARG A 1 180 ? 6.692 5.096 20.352 1.00 55.94 180 ARG A C 1
ATOM 1407 O O . ARG A 1 180 ? 6.140 5.820 21.168 1.00 55.94 180 ARG A O 1
ATOM 1414 N N . ASP A 1 181 ? 6.498 5.231 19.038 1.00 66.75 181 ASP A N 1
ATOM 1415 C CA . ASP A 1 181 ? 5.870 6.439 18.460 1.00 66.75 181 ASP A CA 1
ATOM 1416 C C . ASP A 1 181 ? 4.643 6.180 17.557 1.00 66.75 181 ASP A C 1
ATOM 1418 O O . ASP A 1 181 ? 4.057 7.128 17.030 1.00 66.75 181 ASP A O 1
ATOM 1422 N N . PHE A 1 182 ? 4.217 4.926 17.356 1.00 76.94 182 PHE A N 1
ATOM 1423 C CA . PHE A 1 182 ? 2.976 4.673 16.614 1.00 76.94 182 PHE A CA 1
ATOM 1424 C C . PHE A 1 182 ? 1.748 5.013 17.453 1.00 76.94 182 PHE A C 1
ATOM 1426 O O . PHE A 1 182 ? 1.583 4.535 18.575 1.00 76.94 182 PHE A O 1
ATOM 1433 N N . SER A 1 183 ? 0.840 5.779 16.859 1.00 84.19 183 SER A N 1
ATOM 1434 C CA . SER A 1 183 ? -0.498 5.992 17.388 1.00 84.19 183 SER A CA 1
ATOM 1435 C C . SER A 1 183 ? -1.508 6.032 16.250 1.00 84.19 183 SER A C 1
ATOM 1437 O O . SER A 1 183 ? -1.192 6.421 15.122 1.00 84.19 183 SER A O 1
ATOM 1439 N N . LEU A 1 184 ? -2.752 5.652 16.549 1.00 88.00 184 LEU A N 1
ATOM 1440 C CA . LEU A 1 184 ? -3.843 5.774 15.586 1.00 88.00 184 LEU A CA 1
ATOM 1441 C C . LEU A 1 184 ? -4.049 7.238 15.175 1.00 88.00 184 LEU A C 1
ATOM 1443 O O . LEU A 1 184 ? -4.206 7.514 13.992 1.00 88.00 184 LEU A O 1
ATOM 1447 N N . ALA A 1 185 ? -3.963 8.170 16.128 1.00 90.94 185 ALA A N 1
ATOM 1448 C CA . ALA A 1 185 ? -4.022 9.607 15.864 1.00 90.94 185 ALA A CA 1
ATOM 1449 C C . ALA A 1 185 ? -2.907 10.057 14.918 1.00 90.94 185 ALA A C 1
ATOM 1451 O O . ALA A 1 185 ? -3.180 10.748 13.944 1.00 90.94 185 ALA A O 1
ATOM 1452 N N . GLY A 1 186 ? -1.676 9.593 15.139 1.00 90.25 186 GLY A N 1
ATOM 1453 C CA . GLY A 1 186 ? -0.536 9.891 14.280 1.00 90.25 186 GLY A CA 1
ATOM 1454 C C . GLY A 1 186 ? -0.658 9.272 12.892 1.00 90.25 186 GLY A C 1
ATOM 1455 O O . GLY A 1 186 ? -0.245 9.900 11.929 1.00 90.25 186 GLY A O 1
ATOM 1456 N N . MET A 1 187 ? -1.235 8.072 12.755 1.00 89.69 187 MET A N 1
ATOM 1457 C CA . MET A 1 187 ? -1.486 7.430 11.456 1.00 89.69 187 MET A CA 1
ATOM 1458 C C . MET A 1 187 ? -2.624 8.113 10.692 1.00 89.69 187 MET A C 1
ATOM 1460 O O . MET A 1 187 ? -2.527 8.307 9.482 1.00 89.69 187 MET A O 1
ATOM 1464 N N . LE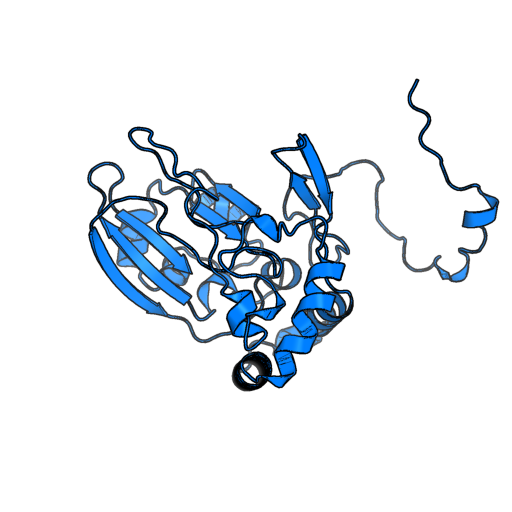U A 1 188 ? -3.686 8.521 11.381 1.00 93.12 188 LEU A N 1
ATOM 1465 C CA . LEU A 1 188 ? -4.817 9.205 10.763 1.00 93.12 188 LEU A CA 1
ATOM 1466 C C . LEU A 1 188 ? -4.564 10.703 10.573 1.00 93.12 188 LEU A C 1
ATOM 1468 O O . LEU A 1 188 ? -5.234 11.306 9.746 1.00 93.12 188 LEU A O 1
ATOM 1472 N N . ASP A 1 189 ? -3.601 11.292 11.282 1.00 93.38 189 ASP A N 1
ATOM 1473 C CA . ASP A 1 189 ? -3.409 12.746 11.385 1.00 93.38 189 ASP A CA 1
ATOM 1474 C C . ASP A 1 189 ? -4.676 13.464 11.904 1.00 93.38 189 ASP A C 1
ATOM 1476 O O . ASP A 1 189 ? -5.088 14.500 11.391 1.00 93.38 189 ASP A O 1
ATOM 1480 N N . SER A 1 190 ? -5.367 12.849 12.874 1.00 94.50 190 SER A N 1
ATOM 1481 C CA . SER A 1 190 ? -6.545 13.418 13.550 1.00 94.50 190 SER A CA 1
ATOM 1482 C C . SER A 1 190 ? -6.810 12.700 14.872 1.00 94.50 190 SER A C 1
ATOM 1484 O O . SER A 1 190 ? -6.991 11.480 14.911 1.00 94.50 190 SER A O 1
ATOM 1486 N N . GLU A 1 191 ? -6.877 13.474 15.953 1.00 93.75 191 GLU A N 1
ATOM 1487 C CA . GLU A 1 191 ? -7.234 12.989 17.289 1.00 93.75 191 GLU A CA 1
ATOM 1488 C C . GLU A 1 191 ? -8.718 12.617 17.376 1.00 93.75 191 GLU A C 1
ATOM 1490 O O . GLU A 1 191 ? -9.094 11.646 18.031 1.00 93.75 191 GLU A O 1
ATOM 1495 N N . GLU A 1 192 ? -9.576 13.374 16.698 1.00 93.62 192 GLU A N 1
ATOM 1496 C CA . GLU A 1 192 ? -11.025 13.187 16.684 1.00 93.62 192 GLU A CA 1
ATOM 1497 C C . GLU A 1 192 ? -11.387 11.863 16.012 1.00 93.62 192 GLU A C 1
ATOM 1499 O O . GLU A 1 192 ? -12.069 11.030 16.613 1.00 93.62 192 GLU A O 1
ATOM 1504 N N . LEU A 1 193 ? -10.857 11.629 14.805 1.00 92.56 193 LEU A N 1
ATOM 1505 C CA . LEU A 1 193 ? -11.103 10.393 14.067 1.00 92.56 193 LEU A CA 1
ATOM 1506 C C . LEU A 1 193 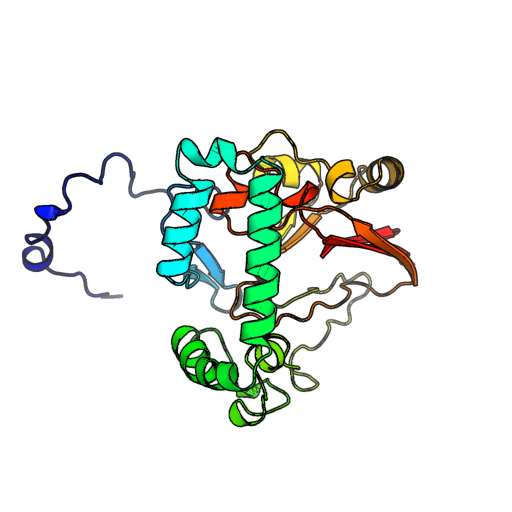? -10.493 9.187 14.791 1.00 92.56 193 LEU A C 1
ATOM 1508 O O . LEU A 1 193 ? -11.103 8.122 14.850 1.00 92.56 193 LEU A O 1
ATOM 1512 N N . ALA A 1 194 ? -9.318 9.351 15.404 1.00 91.81 194 ALA A N 1
ATOM 1513 C CA . ALA A 1 194 ? -8.714 8.291 16.202 1.00 91.81 194 ALA A CA 1
ATOM 1514 C C . ALA A 1 194 ? -9.522 7.957 17.461 1.00 91.81 194 ALA A C 1
ATOM 1516 O O . ALA A 1 194 ? -9.612 6.786 17.821 1.00 91.81 194 ALA A O 1
ATOM 1517 N N . LYS A 1 195 ? -10.144 8.940 18.122 1.00 90.94 195 LYS A N 1
ATOM 1518 C CA . LYS A 1 195 ? -11.053 8.687 19.254 1.00 90.94 195 LYS A CA 1
ATOM 1519 C C . LYS A 1 195 ? -12.330 7.979 18.811 1.00 90.94 195 LYS A C 1
ATOM 1521 O O . LYS A 1 195 ? -12.787 7.081 19.515 1.00 90.94 195 LYS A O 1
ATOM 1526 N N . GLU A 1 196 ? -12.878 8.368 17.661 1.00 89.94 196 GLU A N 1
ATOM 1527 C CA . GLU A 1 196 ? -14.060 7.738 17.068 1.00 89.94 196 GLU A CA 1
ATOM 1528 C C . GLU A 1 196 ? -13.783 6.269 16.706 1.00 89.94 196 GLU A C 1
ATOM 1530 O O . GLU A 1 196 ? -14.525 5.380 17.117 1.00 89.94 196 GLU A O 1
ATOM 1535 N N . MET A 1 197 ? -12.673 5.998 16.011 1.00 87.81 197 MET A N 1
ATOM 1536 C CA . MET A 1 197 ? -12.317 4.653 15.538 1.00 87.81 197 MET A CA 1
ATOM 1537 C C . MET A 1 197 ? -11.614 3.788 16.594 1.00 87.81 197 MET A C 1
ATOM 1539 O O . MET A 1 197 ? -11.642 2.562 16.523 1.00 87.81 197 MET A O 1
ATOM 1543 N N . GLY A 1 198 ? -10.964 4.391 17.589 1.00 76.50 198 GLY A N 1
ATOM 1544 C CA . GLY A 1 198 ? -10.116 3.683 18.553 1.00 76.50 198 GLY A CA 1
ATOM 1545 C C . GLY A 1 198 ? -10.860 2.678 19.437 1.00 76.50 198 GLY A C 1
ATOM 1546 O O . GLY A 1 198 ? -10.234 1.795 20.026 1.00 76.50 198 GLY A O 1
ATOM 1547 N N . LYS A 1 199 ? -12.193 2.763 19.509 1.00 74.50 199 LYS A N 1
ATOM 1548 C CA . LYS A 1 199 ? -13.043 1.815 20.236 1.00 74.50 199 LYS A CA 1
ATOM 1549 C C . LYS A 1 199 ? -13.495 0.683 19.312 1.00 74.50 199 LYS A C 1
ATOM 1551 O O . LYS A 1 199 ? -14.572 0.735 18.735 1.00 74.50 199 LYS A O 1
ATOM 1556 N N . GLY A 1 200 ? -12.675 -0.361 19.210 1.00 77.19 200 GLY A N 1
ATOM 1557 C CA . GLY A 1 200 ? -13.073 -1.619 18.568 1.00 77.19 200 GLY A CA 1
ATOM 1558 C C . GLY A 1 200 ? -12.811 -1.717 17.064 1.00 77.19 200 GLY A C 1
ATOM 1559 O O . GLY A 1 200 ? -13.226 -2.702 16.461 1.00 77.19 200 GLY A O 1
ATOM 1560 N N . ALA A 1 201 ? -12.099 -0.765 16.451 1.00 86.88 201 ALA A N 1
ATOM 1561 C CA . ALA A 1 201 ? -11.665 -0.929 15.066 1.00 86.88 201 ALA A CA 1
ATOM 1562 C C . ALA A 1 201 ? -10.630 -2.054 14.924 1.00 86.88 201 ALA A C 1
ATOM 1564 O O . ALA A 1 201 ? -9.627 -2.104 15.645 1.00 86.88 201 ALA A O 1
ATOM 1565 N N . SER A 1 202 ? -10.847 -2.907 13.927 1.00 90.56 202 SER A N 1
ATOM 1566 C CA . SER A 1 202 ? -9.833 -3.822 13.410 1.00 90.56 202 SER A CA 1
ATOM 1567 C C . SER A 1 202 ? -8.857 -3.084 12.492 1.00 90.56 202 SER A C 1
ATOM 1569 O O . SER A 1 202 ? -9.203 -2.088 11.857 1.00 90.56 202 SER A O 1
ATOM 1571 N N . VAL A 1 203 ? -7.627 -3.585 12.405 1.00 89.62 203 VAL A N 1
ATOM 1572 C CA . VAL A 1 203 ? -6.574 -3.021 11.553 1.00 89.62 203 VAL A CA 1
ATOM 1573 C C . VAL A 1 203 ? -6.166 -4.060 10.527 1.00 89.62 203 VAL A C 1
ATOM 1575 O O . VAL A 1 203 ? -5.802 -5.178 10.884 1.00 89.62 203 VAL A O 1
ATOM 1578 N N . ILE A 1 204 ? -6.191 -3.683 9.252 1.00 91.56 204 ILE A N 1
ATOM 1579 C CA . ILE A 1 204 ? -5.763 -4.541 8.149 1.00 91.56 204 ILE A CA 1
ATOM 1580 C C . ILE A 1 204 ? -4.630 -3.836 7.408 1.00 91.56 204 ILE A C 1
ATOM 1582 O O . ILE A 1 204 ? -4.782 -2.704 6.955 1.00 91.56 204 ILE A O 1
ATOM 1586 N N . ILE A 1 205 ? -3.489 -4.509 7.300 1.00 89.00 205 ILE A N 1
ATOM 1587 C CA . ILE A 1 205 ? -2.275 -4.003 6.666 1.00 89.00 205 ILE A CA 1
ATOM 1588 C C . ILE A 1 205 ? -2.042 -4.786 5.378 1.00 89.00 205 ILE A C 1
ATOM 1590 O O . ILE A 1 205 ? -1.845 -6.003 5.396 1.00 89.00 205 ILE A O 1
ATOM 1594 N N . PHE A 1 206 ? -2.021 -4.061 4.263 1.00 91.69 206 PHE A N 1
ATOM 1595 C CA . PHE A 1 206 ? -1.716 -4.586 2.938 1.00 91.69 206 PHE A CA 1
ATOM 1596 C C . PHE A 1 206 ? -0.286 -4.170 2.571 1.00 91.69 206 PHE A C 1
ATOM 1598 O O . PHE A 1 206 ? -0.056 -3.036 2.154 1.00 91.69 206 PHE A O 1
ATOM 1605 N N . ARG A 1 207 ? 0.707 -5.056 2.742 1.00 89.50 207 ARG A N 1
ATOM 1606 C CA . ARG A 1 207 ? 2.098 -4.754 2.351 1.00 89.50 207 ARG A CA 1
ATOM 1607 C C . ARG A 1 207 ? 2.362 -5.215 0.921 1.00 89.50 207 ARG A C 1
ATOM 1609 O O . ARG A 1 207 ? 2.483 -6.417 0.681 1.00 89.50 207 ARG A O 1
ATOM 1616 N N . LEU A 1 208 ? 2.479 -4.268 -0.005 1.00 90.88 208 LEU A N 1
ATOM 1617 C CA . LEU A 1 208 ? 2.814 -4.544 -1.401 1.00 90.88 208 LEU A CA 1
ATOM 1618 C C . LEU A 1 208 ? 4.334 -4.671 -1.566 1.00 90.88 208 LEU A C 1
ATOM 1620 O O . LEU A 1 208 ? 5.101 -3.787 -1.177 1.00 90.88 208 LEU A O 1
ATOM 1624 N N . ALA A 1 209 ? 4.772 -5.775 -2.156 1.00 87.88 209 ALA A N 1
ATOM 1625 C CA . ALA A 1 209 ? 6.141 -5.973 -2.607 1.00 87.88 209 ALA A CA 1
ATOM 1626 C C . ALA A 1 209 ? 6.326 -5.404 -4.032 1.00 87.88 209 ALA A C 1
ATOM 1628 O O . ALA A 1 209 ? 5.350 -5.229 -4.763 1.00 87.88 209 ALA A O 1
ATOM 1629 N N . PRO A 1 210 ? 7.563 -5.122 -4.485 1.00 86.94 210 PRO A N 1
ATOM 1630 C CA . PRO A 1 210 ? 7.808 -4.520 -5.801 1.00 86.94 210 PRO A CA 1
ATOM 1631 C C . PRO A 1 210 ? 7.201 -5.277 -6.993 1.00 86.94 210 PRO A C 1
ATOM 1633 O O . PRO A 1 210 ? 6.869 -4.664 -7.998 1.00 86.94 210 PRO A O 1
ATOM 1636 N N . GLN A 1 211 ? 7.057 -6.596 -6.898 1.00 89.25 211 GLN A N 1
ATOM 1637 C CA . GLN A 1 211 ? 6.457 -7.432 -7.938 1.00 89.25 211 GLN A CA 1
ATOM 1638 C C . GLN A 1 211 ? 4.923 -7.407 -7.964 1.00 89.25 211 GLN A C 1
ATOM 1640 O O . GLN A 1 211 ? 4.323 -7.811 -8.959 1.00 89.25 211 GLN A O 1
ATOM 1645 N N . ASP A 1 212 ? 4.281 -6.937 -6.898 1.00 92.75 212 ASP A N 1
ATOM 1646 C CA . ASP A 1 212 ? 2.827 -6.988 -6.787 1.00 92.75 212 ASP A CA 1
ATOM 1647 C C . ASP A 1 212 ? 2.149 -6.026 -7.789 1.00 92.75 212 ASP A C 1
ATOM 1649 O O . ASP A 1 212 ? 2.787 -5.302 -8.565 1.00 92.75 212 ASP A O 1
ATOM 1653 N N . TYR A 1 213 ? 0.823 -6.064 -7.842 1.00 95.12 213 TYR A N 1
ATOM 1654 C CA . TYR A 1 213 ? 0.027 -5.114 -8.611 1.00 95.12 213 TYR A CA 1
ATOM 1655 C C . TYR A 1 213 ? -0.125 -3.810 -7.809 1.00 95.12 213 TYR A C 1
ATOM 1657 O O . TYR A 1 213 ? -0.759 -3.791 -6.759 1.00 95.12 213 TYR A O 1
ATOM 1665 N N . HIS A 1 214 ? 0.467 -2.713 -8.298 1.00 94.75 214 HIS A N 1
ATOM 1666 C CA . HIS A 1 214 ? 0.561 -1.424 -7.581 1.00 94.75 214 HIS A CA 1
ATOM 1667 C C . HIS A 1 214 ? -0.605 -0.471 -7.864 1.00 94.75 214 HIS A C 1
ATOM 1669 O O . HIS A 1 214 ? -0.431 0.746 -7.930 1.00 94.75 214 HIS A O 1
ATOM 1675 N N . ARG A 1 215 ? -1.813 -1.013 -8.032 1.00 94.44 215 ARG A N 1
ATOM 1676 C CA . ARG A 1 215 ? -3.045 -0.230 -7.901 1.00 94.44 215 ARG A CA 1
ATOM 1677 C C . ARG A 1 215 ? -3.851 -0.836 -6.765 1.00 94.44 215 ARG A C 1
ATOM 1679 O O . ARG A 1 215 ? -4.115 -2.034 -6.756 1.00 94.44 215 ARG A O 1
ATOM 1686 N N . PHE A 1 216 ? -4.218 -0.008 -5.804 1.00 92.50 216 PHE A N 1
ATOM 1687 C CA . PHE A 1 216 ? -5.077 -0.404 -4.700 1.00 92.50 216 PHE A CA 1
ATOM 1688 C C . PHE A 1 216 ? -6.515 0.033 -4.978 1.00 92.50 216 PHE A C 1
ATOM 1690 O O . PHE A 1 216 ? -6.773 0.988 -5.713 1.00 92.50 216 PHE A O 1
ATOM 1697 N N . HIS A 1 217 ? -7.445 -0.704 -4.392 1.00 94.56 217 HIS A N 1
ATOM 1698 C CA . HIS A 1 217 ? -8.880 -0.550 -4.549 1.00 94.56 217 HIS A CA 1
ATOM 1699 C C . HIS A 1 217 ? -9.519 -0.352 -3.174 1.00 94.56 217 HIS A C 1
ATOM 1701 O O . HIS A 1 217 ? -8.953 -0.736 -2.150 1.00 94.56 217 HIS A O 1
ATOM 1707 N N . PHE A 1 218 ? -10.706 0.249 -3.134 1.00 94.38 218 PHE A N 1
ATOM 1708 C CA . PHE A 1 218 ? -11.428 0.381 -1.876 1.00 94.38 218 PHE A CA 1
ATOM 1709 C C . PHE A 1 218 ? -11.956 -0.988 -1.415 1.00 94.38 218 PHE A C 1
ATOM 1711 O O . PHE A 1 218 ? -12.562 -1.698 -2.216 1.00 94.38 218 PHE A O 1
ATOM 1718 N N . PRO A 1 219 ? -11.743 -1.368 -0.140 1.00 94.38 219 PRO A N 1
ATOM 1719 C CA . PRO A 1 219 ? -12.126 -2.684 0.373 1.00 94.38 219 PRO A CA 1
ATOM 1720 C C . PRO A 1 219 ? -13.618 -2.795 0.729 1.00 94.38 219 PRO A C 1
ATOM 1722 O O . PRO A 1 219 ? -14.084 -3.875 1.084 1.00 94.38 219 PRO A O 1
ATOM 1725 N N . VAL A 1 220 ? -14.357 -1.682 0.682 1.00 94.12 220 VAL A N 1
ATOM 1726 C CA . VAL A 1 220 ? -15.775 -1.583 1.046 1.00 94.12 220 VAL A CA 1
ATOM 1727 C C . VAL A 1 220 ? -16.502 -0.616 0.114 1.00 94.12 220 VAL A C 1
ATOM 1729 O O . VAL A 1 220 ? -15.908 0.340 -0.388 1.00 94.12 220 VAL A O 1
ATOM 1732 N N . SER A 1 221 ? -17.800 -0.839 -0.074 1.00 92.50 221 SER A N 1
ATOM 1733 C CA . SER A 1 221 ? -18.706 0.129 -0.696 1.00 92.50 221 SER A CA 1
ATOM 1734 C C . SER A 1 221 ? -19.147 1.181 0.321 1.00 92.50 221 SER A C 1
ATOM 1736 O O . SER A 1 221 ? -19.385 0.871 1.487 1.00 92.50 221 SER A O 1
ATOM 1738 N N . GLY A 1 222 ? -19.291 2.427 -0.121 1.00 93.88 222 GLY A N 1
ATOM 1739 C CA . GLY A 1 222 ? -19.746 3.517 0.733 1.00 93.88 222 GLY A CA 1
ATOM 1740 C C . GLY A 1 222 ? -19.531 4.886 0.101 1.00 93.88 222 GLY A C 1
ATOM 1741 O O . GLY A 1 222 ? -19.150 5.000 -1.067 1.00 93.88 222 GLY A O 1
ATOM 1742 N N . LYS A 1 223 ? -19.776 5.931 0.887 1.00 97.19 223 LYS A N 1
ATOM 1743 C CA . LYS A 1 223 ? -19.568 7.322 0.488 1.00 97.19 223 LYS A CA 1
ATOM 1744 C C . LYS A 1 223 ? -18.206 7.796 0.984 1.00 97.19 223 LYS A C 1
ATOM 1746 O O . LYS A 1 223 ? -17.955 7.792 2.185 1.00 97.19 223 LYS A O 1
ATOM 1751 N N . LEU A 1 224 ? -17.342 8.239 0.073 1.00 97.19 224 LEU A N 1
ATOM 1752 C CA . LEU A 1 224 ? -16.115 8.945 0.443 1.00 97.19 224 LEU A CA 1
ATOM 1753 C C . LEU A 1 224 ? -16.497 10.305 1.044 1.00 97.19 224 LEU A C 1
ATOM 1755 O O . LEU A 1 224 ? -17.043 11.156 0.341 1.00 97.19 224 LEU A O 1
ATOM 1759 N N . VAL A 1 225 ? -16.249 10.487 2.338 1.00 97.12 225 VAL A N 1
ATOM 1760 C CA . VAL A 1 225 ? -16.575 11.729 3.061 1.00 97.12 225 VAL A CA 1
ATOM 1761 C C . VAL A 1 225 ? -15.355 12.593 3.329 1.00 97.12 225 VAL A C 1
ATOM 1763 O O . VAL A 1 225 ? -15.491 13.795 3.530 1.00 97.12 225 VAL A O 1
ATOM 1766 N N . GLU A 1 226 ? -14.164 12.002 3.275 1.00 96.06 226 GLU A N 1
ATOM 1767 C CA . GLU A 1 226 ? -12.916 12.731 3.434 1.00 96.06 226 GLU A CA 1
ATOM 1768 C C . GLU A 1 226 ? -11.790 12.093 2.617 1.00 96.06 226 GLU A C 1
ATOM 1770 O O . GLU A 1 226 ? -11.696 10.868 2.539 1.00 96.06 226 GLU A O 1
ATOM 1775 N N . ALA A 1 227 ? -10.918 12.926 2.044 1.00 96.50 227 ALA A N 1
ATOM 1776 C CA . ALA A 1 227 ? -9.641 12.523 1.469 1.00 96.50 227 ALA A CA 1
ATOM 1777 C C . ALA A 1 227 ? -8.602 13.630 1.707 1.00 96.50 227 ALA A C 1
ATOM 1779 O O . ALA A 1 227 ? -8.792 14.762 1.258 1.00 96.50 227 ALA A O 1
ATOM 1780 N N . ARG A 1 228 ? -7.506 13.311 2.404 1.00 96.50 228 ARG A N 1
ATOM 1781 C CA . ARG A 1 228 ? -6.422 14.262 2.707 1.00 96.50 228 ARG A CA 1
ATOM 1782 C C . ARG A 1 228 ? -5.045 13.634 2.527 1.00 96.50 228 ARG A C 1
ATOM 1784 O O . ARG A 1 228 ? -4.852 12.469 2.860 1.00 96.50 228 ARG A O 1
ATOM 1791 N N . GLU A 1 229 ? -4.083 14.412 2.036 1.00 96.44 229 GLU A N 1
ATOM 1792 C CA . GLU A 1 229 ? -2.663 14.040 2.054 1.00 96.44 229 GLU A CA 1
ATOM 1793 C C . GLU A 1 229 ? -2.010 14.546 3.341 1.00 96.44 229 GLU A C 1
ATOM 1795 O O . GLU A 1 229 ? -2.153 15.714 3.698 1.00 96.44 229 GLU A O 1
ATOM 1800 N N . VAL A 1 230 ? -1.273 13.673 4.022 1.00 94.75 230 VAL A N 1
ATOM 1801 C CA . VAL A 1 230 ? -0.652 13.937 5.325 1.00 94.75 230 VAL A CA 1
ATOM 1802 C C . VAL A 1 230 ? 0.762 13.357 5.365 1.00 94.75 230 VAL A C 1
ATOM 1804 O O . VAL A 1 230 ? 1.149 12.556 4.511 1.00 94.75 230 VAL A O 1
ATOM 1807 N N . GLY A 1 231 ? 1.556 13.752 6.360 1.00 89.88 231 GLY A N 1
ATOM 1808 C CA . GLY A 1 231 ? 2.947 13.314 6.489 1.00 89.88 231 GLY A CA 1
ATOM 1809 C C . GLY A 1 231 ? 3.906 13.963 5.481 1.00 89.88 231 GLY A C 1
ATOM 1810 O O . GLY A 1 231 ? 3.516 14.677 4.556 1.00 89.88 231 GLY A O 1
ATOM 1811 N N . LYS A 1 232 ? 5.210 13.777 5.710 1.00 86.75 232 LYS A N 1
ATOM 1812 C CA . LYS A 1 232 ? 6.275 14.503 4.982 1.00 86.75 232 LYS A CA 1
ATOM 1813 C C . LYS A 1 232 ? 7.496 13.654 4.644 1.00 86.75 232 LYS A C 1
ATOM 1815 O O . LYS A 1 232 ? 8.319 14.089 3.838 1.00 86.75 232 LYS A O 1
ATOM 1820 N N . GLN A 1 233 ? 7.641 12.498 5.286 1.00 86.19 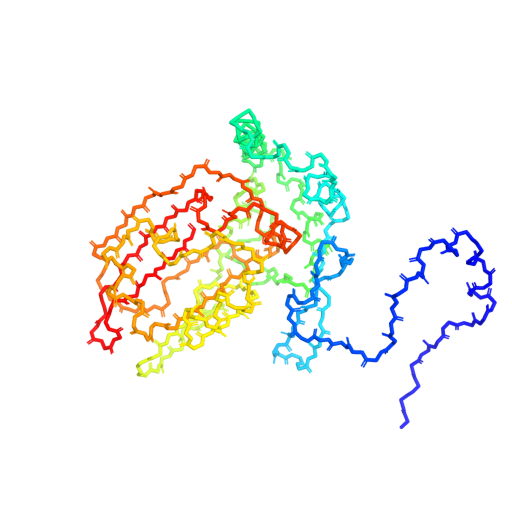233 GLN A N 1
ATOM 1821 C CA . GLN A 1 233 ? 8.809 11.636 5.140 1.00 86.19 233 GLN A CA 1
ATOM 1822 C C . GLN A 1 233 ? 8.611 10.624 4.007 1.00 86.19 233 GLN A C 1
ATOM 1824 O O . GLN A 1 233 ? 7.486 10.341 3.597 1.00 86.19 233 GLN A O 1
ATOM 1829 N N . LEU A 1 234 ? 9.708 10.069 3.498 1.00 85.06 234 LEU A N 1
ATOM 1830 C CA . LEU A 1 234 ? 9.700 8.984 2.509 1.00 85.06 234 LEU A CA 1
ATOM 1831 C C . LEU A 1 234 ? 10.590 7.829 2.976 1.00 85.06 234 LEU A C 1
ATOM 1833 O O . LEU A 1 234 ? 11.457 7.345 2.244 1.00 85.06 234 LEU A O 1
ATOM 1837 N N . PHE A 1 235 ? 10.415 7.404 4.227 1.00 82.12 235 PHE A N 1
ATOM 1838 C CA . PHE A 1 235 ? 11.093 6.217 4.726 1.00 82.12 235 PHE A CA 1
ATOM 1839 C C . PHE A 1 235 ? 10.558 4.966 4.0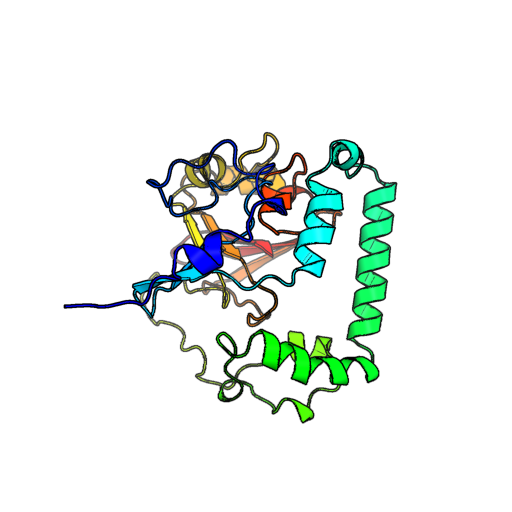25 1.00 82.12 235 PHE A C 1
ATOM 1841 O O . PHE A 1 235 ? 9.389 4.872 3.660 1.00 82.12 235 PHE A O 1
ATOM 1848 N N . THR A 1 236 ? 11.413 3.967 3.848 1.00 78.69 236 THR A N 1
ATOM 1849 C CA . THR A 1 236 ? 10.974 2.667 3.333 1.00 78.69 236 THR A CA 1
ATOM 1850 C C . THR A 1 236 ? 10.069 1.942 4.331 1.00 78.69 236 THR A C 1
ATOM 1852 O O . THR A 1 236 ? 10.313 1.960 5.533 1.00 78.69 236 THR A O 1
ATOM 1855 N N . VAL A 1 237 ? 9.061 1.238 3.817 1.00 75.31 237 VAL A N 1
ATOM 1856 C CA . VAL A 1 237 ? 8.175 0.353 4.596 1.00 75.31 237 VAL A CA 1
ATOM 1857 C C . VAL A 1 237 ? 8.712 -1.080 4.691 1.00 75.31 237 VAL A C 1
ATOM 1859 O O . VAL A 1 237 ? 7.993 -2.013 5.042 1.00 75.31 237 VAL A O 1
ATOM 1862 N N . ASN A 1 238 ? 9.983 -1.297 4.341 1.00 75.81 238 ASN A N 1
ATOM 1863 C CA . ASN A 1 238 ? 10.617 -2.591 4.553 1.00 75.81 238 ASN A CA 1
ATOM 1864 C C . ASN A 1 238 ? 10.666 -2.918 6.064 1.00 75.81 238 ASN A C 1
ATOM 1866 O O . ASN A 1 238 ? 10.961 -2.019 6.856 1.00 75.81 238 ASN A O 1
ATOM 1870 N N . PRO A 1 239 ? 10.465 -4.188 6.471 1.00 71.00 239 PRO A N 1
ATOM 1871 C CA . PRO A 1 239 ? 10.556 -4.614 7.869 1.00 71.00 239 PRO A CA 1
ATOM 1872 C C . PRO A 1 239 ? 11.785 -4.121 8.639 1.00 71.00 239 PRO A C 1
ATOM 1874 O O . PRO A 1 239 ? 11.677 -3.820 9.823 1.00 71.00 239 PRO A O 1
ATOM 1877 N N . ILE A 1 240 ? 12.942 -3.982 7.980 1.00 69.25 240 ILE A N 1
ATOM 1878 C CA . ILE A 1 240 ? 14.161 -3.449 8.610 1.00 69.25 240 ILE A CA 1
ATOM 1879 C C . ILE A 1 240 ? 13.942 -2.021 9.130 1.00 69.25 240 ILE A C 1
ATOM 1881 O O . ILE A 1 240 ? 14.401 -1.698 10.222 1.00 69.25 240 ILE A O 1
ATOM 1885 N N . ALA A 1 241 ? 13.247 -1.178 8.364 1.00 72.00 241 ALA A N 1
ATOM 1886 C CA . ALA A 1 241 ? 12.961 0.201 8.747 1.00 72.00 241 ALA A CA 1
ATOM 1887 C C . ALA A 1 241 ? 11.776 0.299 9.717 1.00 72.00 241 ALA A C 1
ATOM 1889 O O . ALA A 1 241 ? 11.856 1.073 10.668 1.00 72.00 241 ALA A O 1
ATOM 1890 N N . ILE A 1 242 ? 10.732 -0.522 9.534 1.00 72.81 242 ILE A N 1
ATOM 1891 C CA . ILE A 1 242 ? 9.594 -0.608 10.473 1.00 72.81 242 ILE A CA 1
ATOM 1892 C C . ILE A 1 242 ? 10.074 -0.986 11.883 1.00 72.81 242 ILE A C 1
ATOM 1894 O O . ILE A 1 242 ? 9.598 -0.428 12.863 1.00 72.81 242 ILE A O 1
ATOM 1898 N N . ASN A 1 243 ? 11.057 -1.886 11.979 1.00 68.69 243 ASN A N 1
ATOM 1899 C CA . ASN A 1 243 ? 11.638 -2.341 13.245 1.00 68.69 243 ASN A CA 1
ATOM 1900 C C . ASN A 1 243 ? 12.809 -1.464 13.738 1.00 68.69 243 ASN A C 1
ATOM 1902 O O . ASN A 1 243 ? 13.586 -1.896 14.593 1.00 68.69 243 ASN A O 1
ATOM 1906 N N . SER A 1 244 ? 12.988 -0.268 13.170 1.00 69.38 244 SER A N 1
ATOM 1907 C CA . SER A 1 244 ? 14.020 0.689 13.586 1.00 69.38 244 SER A CA 1
ATOM 1908 C C . SER A 1 244 ? 13.433 1.787 14.484 1.00 69.38 244 SER A C 1
ATOM 1910 O O . SER A 1 244 ? 12.283 1.720 14.906 1.00 69.38 244 SER A O 1
ATOM 1912 N N . SER A 1 245 ? 14.219 2.816 14.806 1.00 69.56 245 SER A N 1
ATOM 1913 C CA . SER A 1 245 ? 13.756 3.929 15.642 1.00 69.56 245 SER A CA 1
ATOM 1914 C C . SER A 1 245 ? 12.928 4.979 14.891 1.00 69.56 245 SER A C 1
ATOM 1916 O O . SER A 1 245 ? 12.495 5.943 15.522 1.00 69.56 245 SER A O 1
ATOM 1918 N N . VAL A 1 246 ? 12.738 4.858 13.570 1.00 72.94 246 VAL A N 1
ATOM 1919 C CA . VAL A 1 246 ? 11.952 5.820 12.776 1.00 72.94 246 VAL A CA 1
ATOM 1920 C C . VAL A 1 246 ? 10.457 5.504 12.801 1.00 72.94 246 VAL A C 1
ATOM 1922 O O . VAL A 1 246 ? 10.053 4.348 12.702 1.00 72.94 246 VAL A O 1
ATOM 1925 N N . ASN A 1 247 ? 9.623 6.543 12.874 1.00 77.69 247 ASN A N 1
ATOM 1926 C CA . ASN A 1 247 ? 8.172 6.396 12.862 1.00 77.69 247 ASN A CA 1
ATOM 1927 C C . ASN A 1 247 ? 7.635 6.347 11.422 1.00 77.69 247 ASN A C 1
ATOM 1929 O O . ASN A 1 247 ? 6.996 7.277 10.930 1.00 77.69 247 ASN A O 1
ATOM 1933 N N . VAL A 1 248 ? 7.936 5.244 10.729 1.00 80.75 248 VAL A N 1
ATOM 1934 C CA . VAL A 1 248 ? 7.609 5.055 9.305 1.00 80.75 248 VAL A CA 1
ATOM 1935 C C . VAL A 1 248 ? 6.116 5.253 9.033 1.00 80.75 248 VAL A C 1
ATOM 1937 O O . VAL A 1 248 ? 5.758 5.897 8.054 1.00 80.75 248 VAL A O 1
ATOM 1940 N N . LEU A 1 249 ? 5.240 4.719 9.887 1.00 82.25 249 LEU A N 1
ATOM 1941 C CA . LEU A 1 249 ? 3.800 4.661 9.614 1.00 82.25 249 LEU A CA 1
ATOM 1942 C C . LEU A 1 249 ? 3.069 5.990 9.868 1.00 82.25 249 LEU A C 1
ATOM 1944 O O . LEU A 1 249 ? 2.072 6.259 9.202 1.00 82.25 249 LEU A O 1
ATOM 1948 N N . CYS A 1 250 ? 3.550 6.827 10.793 1.00 85.75 250 CYS A N 1
ATOM 1949 C CA . CYS A 1 250 ? 2.904 8.108 11.108 1.00 85.75 250 CYS A CA 1
ATOM 1950 C C . CYS A 1 250 ? 3.592 9.319 10.455 1.00 85.75 250 CYS A C 1
ATOM 1952 O O . CYS A 1 250 ? 2.944 10.345 10.253 1.00 85.75 250 CYS A O 1
ATOM 1954 N N . GLU A 1 251 ? 4.880 9.240 10.101 1.00 86.50 251 GLU A N 1
ATOM 1955 C CA . GLU A 1 251 ? 5.599 10.385 9.514 1.00 86.50 251 GLU A CA 1
ATOM 1956 C C . GLU A 1 251 ? 5.661 10.362 7.983 1.00 86.50 251 GLU A C 1
ATOM 1958 O O . GLU A 1 251 ? 5.817 11.421 7.354 1.00 86.50 251 GLU A O 1
ATOM 1963 N N . ASN A 1 252 ? 5.544 9.181 7.366 1.00 90.31 252 ASN A N 1
ATOM 1964 C CA . ASN A 1 252 ? 5.582 9.076 5.914 1.00 90.31 252 ASN A CA 1
ATOM 1965 C C . ASN A 1 252 ? 4.425 9.824 5.260 1.00 90.31 252 ASN A C 1
ATOM 1967 O O . ASN A 1 252 ? 3.305 9.854 5.783 1.00 90.31 252 ASN A O 1
ATOM 1971 N N . LYS A 1 253 ? 4.717 10.387 4.083 1.00 93.00 253 LYS A N 1
ATOM 1972 C CA . LYS A 1 253 ? 3.700 10.907 3.180 1.00 93.00 253 LYS A CA 1
ATOM 1973 C C . LYS A 1 253 ? 2.715 9.783 2.854 1.00 93.00 253 LYS A C 1
ATOM 1975 O O . LYS A 1 253 ? 3.142 8.713 2.425 1.00 93.00 253 LYS A O 1
ATOM 1980 N N . ARG A 1 254 ? 1.431 10.057 3.056 1.00 94.50 254 ARG A N 1
ATOM 1981 C CA . ARG A 1 254 ? 0.321 9.127 2.832 1.00 94.50 254 ARG A CA 1
ATOM 1982 C C . ARG A 1 254 ? -0.973 9.891 2.565 1.00 94.50 254 ARG A C 1
ATOM 1984 O O . ARG A 1 254 ? -1.062 11.079 2.883 1.00 94.50 254 ARG A O 1
ATOM 1991 N N . ALA A 1 255 ? -1.973 9.223 2.015 1.00 95.56 255 ALA A N 1
ATOM 1992 C CA . ALA A 1 255 ? -3.332 9.727 1.910 1.00 95.56 255 ALA A CA 1
ATOM 1993 C C . ALA A 1 255 ? -4.243 8.993 2.899 1.00 95.56 255 ALA A C 1
ATOM 1995 O O . ALA A 1 255 ? -4.153 7.778 3.059 1.00 95.56 255 ALA A O 1
ATOM 1996 N N . VAL A 1 256 ? -5.120 9.741 3.565 1.00 96.88 256 VAL A N 1
ATOM 1997 C CA . VAL A 1 256 ? -6.156 9.215 4.457 1.00 96.88 256 VAL A CA 1
ATOM 1998 C C . VAL A 1 256 ? -7.503 9.468 3.800 1.00 96.88 256 VAL A C 1
ATOM 2000 O O . VAL A 1 256 ? -7.886 10.619 3.591 1.00 96.88 256 VAL A O 1
ATOM 2003 N N . CYS A 1 257 ? -8.206 8.387 3.480 1.00 97.38 257 CYS A N 1
ATOM 2004 C CA . CYS A 1 257 ? -9.544 8.402 2.906 1.00 97.38 257 CYS A CA 1
ATOM 2005 C C . CYS A 1 257 ? -10.533 7.823 3.917 1.00 97.38 257 CYS A C 1
ATOM 2007 O O . CYS A 1 257 ? -10.331 6.707 4.395 1.00 97.38 257 CYS A O 1
ATOM 2009 N N . VAL A 1 258 ? -11.612 8.542 4.221 1.00 97.00 258 VAL A N 1
ATOM 2010 C CA . VAL A 1 258 ? -12.663 8.072 5.133 1.00 97.00 258 VAL A CA 1
ATOM 2011 C C . VAL A 1 258 ? -13.919 7.766 4.335 1.00 97.00 258 VAL A C 1
ATOM 2013 O O . VAL A 1 258 ? -14.438 8.619 3.611 1.00 97.00 258 VAL A O 1
ATOM 2016 N N . ILE A 1 259 ? -14.398 6.535 4.472 1.00 96.88 259 ILE A N 1
ATOM 2017 C CA . ILE A 1 259 ? -15.580 6.021 3.789 1.00 96.88 259 ILE A CA 1
ATOM 2018 C C . ILE A 1 259 ? -16.657 5.767 4.834 1.00 96.88 259 ILE A C 1
ATOM 2020 O O . ILE A 1 259 ? -16.457 4.974 5.753 1.00 96.88 259 ILE A O 1
ATOM 2024 N N . GLU A 1 260 ? -17.807 6.409 4.680 1.00 96.00 260 GLU A N 1
ATOM 2025 C CA . GLU A 1 260 ? -19.012 6.054 5.423 1.00 96.00 260 GLU A CA 1
ATOM 2026 C C . GLU A 1 260 ? -19.702 4.884 4.734 1.00 96.00 260 GLU A C 1
ATOM 2028 O O . GLU A 1 260 ? -20.063 4.952 3.555 1.00 96.00 260 GLU A O 1
ATOM 2033 N N . THR A 1 261 ? -19.868 3.798 5.479 1.00 93.81 261 THR A N 1
ATOM 2034 C CA . THR A 1 261 ? -20.531 2.582 5.010 1.00 93.81 261 THR A CA 1
ATOM 2035 C C . THR A 1 261 ? -21.905 2.447 5.674 1.00 93.81 261 THR A C 1
ATOM 2037 O O . THR A 1 261 ? -22.069 2.889 6.815 1.00 93.81 261 THR A O 1
ATOM 2040 N N . PRO A 1 262 ? -22.895 1.826 5.008 1.00 90.25 262 PRO A N 1
ATOM 2041 C CA . PRO A 1 262 ? -24.213 1.609 5.607 1.00 90.25 262 PRO A CA 1
ATOM 2042 C C . PRO A 1 262 ? -24.198 0.691 6.839 1.00 90.25 262 PRO A C 1
ATOM 2044 O O . PRO A 1 262 ? -25.046 0.835 7.713 1.00 90.25 262 PRO A O 1
ATOM 2047 N N . ASP A 1 263 ? -23.256 -0.255 6.904 1.00 89.75 263 ASP A N 1
ATOM 2048 C CA . ASP A 1 263 ? -23.298 -1.397 7.826 1.00 89.75 263 ASP A CA 1
ATOM 2049 C C . ASP A 1 263 ? -22.047 -1.562 8.712 1.00 89.75 263 ASP A C 1
ATOM 2051 O O . ASP A 1 263 ? -22.103 -2.275 9.712 1.00 89.75 263 ASP A O 1
ATOM 2055 N N . LYS A 1 264 ? -20.925 -0.900 8.394 1.00 89.50 264 LYS A N 1
ATOM 2056 C CA . LYS A 1 264 ? -19.639 -1.025 9.122 1.00 89.50 264 LYS A CA 1
ATOM 2057 C C . LYS A 1 264 ? -19.188 0.281 9.781 1.00 89.50 264 LYS A C 1
ATOM 2059 O O . LYS A 1 264 ? -18.064 0.372 10.271 1.00 89.50 264 LYS A O 1
ATOM 2064 N N . GLY A 1 265 ? -20.034 1.311 9.772 1.00 91.69 265 GLY A N 1
ATOM 2065 C CA . GLY A 1 265 ? -19.661 2.654 10.212 1.00 91.69 265 GLY A CA 1
ATOM 2066 C C . GLY A 1 265 ? -18.607 3.283 9.295 1.00 91.69 265 GLY A C 1
ATOM 2067 O O . GLY A 1 265 ? -18.661 3.127 8.071 1.00 91.69 265 GLY A O 1
ATOM 2068 N N . LYS A 1 266 ? -17.649 4.014 9.875 1.00 93.62 266 LYS A N 1
ATOM 2069 C CA . LYS A 1 266 ? -16.551 4.633 9.120 1.00 93.62 266 LYS A CA 1
ATOM 2070 C C . LYS A 1 266 ? -15.393 3.662 8.921 1.00 93.62 266 LYS A C 1
ATOM 2072 O O . LYS A 1 266 ? -14.894 3.067 9.873 1.00 93.62 266 LYS A O 1
ATOM 2077 N N . VAL A 1 267 ? -14.905 3.586 7.688 1.00 95.38 267 VAL A N 1
ATOM 2078 C CA . VAL A 1 267 ? -13.693 2.854 7.313 1.00 95.38 267 VAL A CA 1
ATOM 2079 C C . VAL A 1 267 ? -12.649 3.856 6.836 1.00 95.38 267 VAL A C 1
ATOM 2081 O O . VAL A 1 267 ? -12.863 4.560 5.851 1.00 95.38 267 VAL A O 1
ATOM 2084 N N . ALA A 1 268 ? -11.512 3.914 7.529 1.00 95.69 268 ALA A N 1
ATOM 2085 C CA . ALA A 1 268 ? -10.361 4.697 7.098 1.00 95.69 268 ALA A CA 1
ATOM 2086 C C . ALA A 1 268 ? -9.417 3.823 6.264 1.00 95.69 268 ALA A C 1
ATOM 2088 O O . ALA A 1 268 ? -8.942 2.784 6.724 1.00 95.69 268 ALA A O 1
ATOM 2089 N N . VAL A 1 269 ? -9.132 4.261 5.042 1.00 95.94 269 VAL A N 1
ATOM 2090 C CA . VAL A 1 269 ? -8.154 3.657 4.136 1.00 95.94 269 VAL A CA 1
ATOM 2091 C C . VAL A 1 269 ? -6.949 4.586 4.069 1.00 95.94 269 VAL A C 1
ATOM 2093 O O . VAL A 1 269 ? -7.093 5.760 3.733 1.00 95.94 269 VAL A O 1
ATOM 2096 N N . VAL A 1 270 ? -5.771 4.062 4.410 1.00 94.38 270 VAL A N 1
ATOM 2097 C CA . VAL A 1 270 ? -4.514 4.820 4.460 1.00 94.38 270 VAL A CA 1
ATOM 2098 C C . VAL A 1 270 ? -3.530 4.225 3.455 1.00 94.38 270 VAL A C 1
ATOM 2100 O O . VAL A 1 270 ? -3.261 3.024 3.525 1.00 94.38 270 VAL A O 1
ATOM 2103 N N . CYS A 1 271 ? -3.015 5.037 2.528 1.00 90.75 271 CYS A N 1
ATOM 2104 C CA . CYS A 1 271 ? -2.099 4.600 1.466 1.00 90.75 271 CYS A CA 1
ATOM 2105 C C . CYS A 1 271 ? -0.879 5.502 1.286 1.00 90.75 271 CYS A C 1
ATOM 2107 O O . CYS A 1 271 ? -1.002 6.727 1.488 1.00 90.75 271 CYS A O 1
#

Organism: NCBI:txid676789